Protein AF-A0AB39Z4D5-F1 (afdb_monomer_lite)

Secondary structure (DSSP, 8-state):
-----------HHHHHHHHHHHHHHHHHHHHHHHHHH----TTS--EEEPPEEEEEEEE-S--HHHHHHHHHHSTT----HHHHHHHHHHHT-BTTB---S-GGGGTTS-TTTTS-HHHHHHHHS--SGGGTEEEEEETTEEES-GGGTEEEEEETTEEEEEES-TTT-SSGGG-S-EEETT-S--EEEEEEPPPSSEEEEEEEE-TT----TT-PPPBP-SEEEEEEEEEEE------TTS-HHHHTSB-TT--SSTT----HHHHHHHHHHHHHHHHHS-BS--SS---GGGB--HHHHHHHHHHHHHHHHHHHH---SPPBTT-EEEEEEEEEEEEEESSEEEEEEE---

pLDDT: mean 84.83, std 16.64, range [30.09, 98.38]

Structure (mmCIF, N/CA/C/O backbone):
data_AF-A0AB39Z4D5-F1
#
_entry.id   AF-A0AB39Z4D5-F1
#
loop_
_atom_site.group_PDB
_atom_site.id
_atom_site.type_symbol
_atom_site.label_atom_id
_atom_site.label_alt_id
_atom_site.label_comp_id
_atom_site.label_asym_id
_atom_site.label_entity_id
_atom_site.label_seq_id
_atom_site.pdbx_PDB_ins_code
_atom_site.Cartn_x
_atom_site.Cartn_y
_atom_site.Cartn_z
_atom_site.occupancy
_atom_site.B_iso_or_equiv
_atom_site.auth_seq_id
_atom_site.auth_comp_id
_atom_site.auth_asym_id
_atom_site.auth_atom_id
_atom_site.pdbx_PDB_model_num
ATOM 1 N N . MET A 1 1 ? -81.741 41.646 35.893 1.00 37.25 1 MET A N 1
ATOM 2 C CA . MET A 1 1 ? -80.371 41.363 35.413 1.00 37.25 1 MET A CA 1
ATOM 3 C C . MET A 1 1 ? -79.487 41.075 36.630 1.00 37.25 1 MET A C 1
ATOM 5 O O . MET A 1 1 ? -79.154 42.002 37.353 1.00 37.25 1 MET A O 1
ATOM 9 N N . LYS A 1 2 ? -79.209 39.804 36.949 1.00 30.09 2 LYS A N 1
ATOM 10 C CA . LYS A 1 2 ? -78.264 39.409 38.013 1.00 30.09 2 LYS A CA 1
ATO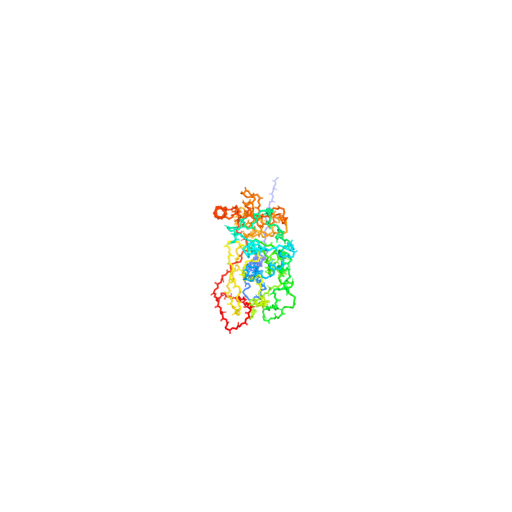M 11 C C . LYS A 1 2 ? -77.508 38.162 37.553 1.00 30.09 2 LYS A C 1
ATOM 13 O O . LYS A 1 2 ? -78.089 37.087 37.463 1.00 30.09 2 LYS A O 1
ATOM 18 N N . LEU A 1 3 ? -76.231 38.351 37.231 1.00 33.88 3 LEU A N 1
ATOM 19 C CA . LEU A 1 3 ? -75.237 37.296 37.041 1.00 33.88 3 LEU A CA 1
ATOM 20 C C . LEU A 1 3 ? -74.763 36.827 38.422 1.00 33.88 3 LEU A C 1
ATOM 22 O O . LEU A 1 3 ? -74.339 37.645 39.235 1.00 33.88 3 LEU A O 1
ATOM 26 N N . ILE A 1 4 ? -74.824 35.519 38.676 1.00 35.22 4 ILE A N 1
ATOM 27 C CA . ILE A 1 4 ? -74.182 34.869 39.824 1.00 35.22 4 ILE A CA 1
ATOM 28 C C . ILE A 1 4 ? -73.139 33.900 39.267 1.00 35.22 4 ILE A C 1
ATOM 30 O O . ILE A 1 4 ? -73.473 32.884 38.662 1.00 35.22 4 ILE A O 1
ATOM 34 N N . THR A 1 5 ? -71.867 34.226 39.474 1.00 36.00 5 THR A N 1
ATOM 35 C CA . THR A 1 5 ? -70.709 33.369 39.213 1.00 36.00 5 THR A CA 1
ATOM 36 C C . THR A 1 5 ? -70.491 32.422 40.394 1.00 36.00 5 THR A C 1
ATOM 38 O O . THR A 1 5 ? -70.284 32.847 41.530 1.00 36.00 5 THR A O 1
ATOM 41 N N . LYS A 1 6 ? -70.529 31.111 40.135 1.00 34.28 6 LYS A N 1
ATOM 42 C CA . LYS A 1 6 ? -70.311 30.053 41.132 1.00 34.28 6 LYS A CA 1
ATOM 43 C C . LYS A 1 6 ? -68.851 29.584 41.050 1.00 34.28 6 LYS A C 1
ATOM 45 O O . LYS A 1 6 ? -68.475 28.901 40.105 1.00 34.28 6 LYS A O 1
ATOM 50 N N . ARG A 1 7 ? -68.015 29.953 42.029 1.00 36.75 7 ARG A N 1
ATOM 51 C CA . ARG A 1 7 ? -66.670 29.370 42.220 1.00 36.75 7 ARG A CA 1
ATOM 52 C C . ARG A 1 7 ? -66.806 28.026 42.941 1.00 36.75 7 ARG A C 1
ATOM 54 O O . ARG A 1 7 ? -67.232 27.999 44.094 1.00 36.75 7 ARG A O 1
ATOM 61 N N . SER A 1 8 ? -66.425 26.922 42.298 1.00 39.56 8 SER A N 1
ATOM 62 C CA . SER A 1 8 ? -66.301 25.615 42.954 1.00 39.56 8 SER A CA 1
ATOM 63 C C . SER A 1 8 ? -64.969 25.518 43.703 1.00 39.56 8 SER A C 1
ATOM 65 O O . SER A 1 8 ? -63.901 25.583 43.095 1.00 39.56 8 SER A O 1
ATOM 67 N N . LYS A 1 9 ? -65.023 25.335 45.026 1.00 42.06 9 LYS A N 1
ATOM 68 C CA . LYS A 1 9 ? -63.877 24.906 45.840 1.00 42.06 9 LYS A CA 1
ATOM 69 C C . LYS A 1 9 ? -63.527 23.458 45.475 1.00 42.06 9 LYS A C 1
ATOM 71 O O . LYS A 1 9 ? -64.313 22.560 45.760 1.00 42.06 9 LYS A O 1
ATOM 76 N N . MET A 1 10 ? -62.359 23.230 44.875 1.00 42.00 10 MET A N 1
ATOM 77 C CA . MET A 1 10 ? -61.761 21.891 44.817 1.00 42.00 10 MET A CA 1
ATOM 78 C C . MET A 1 10 ? -61.376 21.453 46.236 1.00 42.00 10 MET A C 1
ATOM 80 O O . MET A 1 10 ? -60.783 22.229 46.987 1.00 42.00 10 MET A O 1
ATOM 84 N N . SER A 1 11 ? -61.744 20.228 46.615 1.00 47.09 11 SER A N 1
ATOM 85 C CA . SER A 1 11 ? -61.436 19.664 47.931 1.00 47.09 11 SER A CA 1
ATOM 86 C C . SER A 1 11 ? -59.932 19.389 48.073 1.00 47.09 11 SER A C 1
ATOM 88 O O . SER A 1 11 ? -59.250 19.024 47.113 1.00 47.09 11 SER 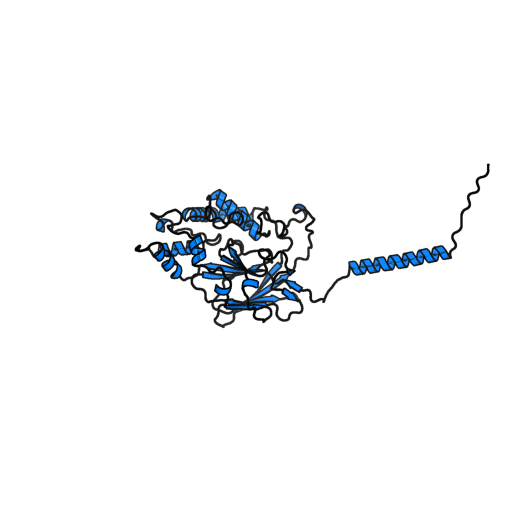A O 1
ATOM 90 N N . GLY A 1 12 ? -59.406 19.545 49.292 1.00 46.22 12 GLY A N 1
ATOM 91 C CA . GLY A 1 12 ? -57.980 19.366 49.600 1.00 46.22 12 GLY A CA 1
ATOM 92 C C . GLY A 1 12 ? -57.427 17.962 49.312 1.00 46.22 12 GLY A C 1
ATOM 93 O O . GLY A 1 12 ? -56.215 17.807 49.197 1.00 46.22 12 GLY A O 1
ATOM 94 N N . GLN A 1 13 ? -58.286 16.953 49.127 1.00 49.56 13 GLN A N 1
ATOM 95 C CA . GLN A 1 13 ? -57.881 15.606 48.707 1.00 49.56 13 GLN A CA 1
ATOM 96 C C . GLN A 1 13 ? -57.515 15.533 47.217 1.00 49.56 13 GLN A C 1
ATOM 98 O O . GLN A 1 13 ? -56.535 14.877 46.873 1.00 49.56 13 GLN A O 1
ATOM 103 N N . ALA A 1 14 ? -58.223 16.256 46.341 1.00 47.97 14 ALA A N 1
ATOM 104 C CA . ALA A 1 14 ? -57.919 16.278 44.907 1.00 47.97 14 ALA A CA 1
ATOM 105 C C . ALA A 1 14 ? -56.589 16.995 44.611 1.00 47.97 14 ALA A C 1
ATOM 107 O O . ALA A 1 14 ? -55.837 16.592 43.726 1.00 47.97 14 ALA A O 1
ATOM 108 N N . VAL A 1 15 ? -56.260 18.024 45.399 1.00 49.53 15 VAL A N 1
ATOM 109 C CA . VAL A 1 15 ? -54.978 18.740 45.303 1.00 49.53 15 VAL A CA 1
ATOM 110 C C . VAL A 1 15 ? -53.820 17.866 45.797 1.00 49.53 15 VAL A C 1
ATOM 112 O O . VAL A 1 15 ? -52.765 17.846 45.166 1.00 49.53 15 VAL A O 1
ATOM 115 N N . LYS A 1 16 ? -54.018 17.086 46.870 1.00 50.44 16 LYS A N 1
ATOM 116 C CA . LYS A 1 16 ? -53.006 16.145 47.380 1.00 50.44 16 LYS A CA 1
ATOM 117 C C . LYS A 1 16 ? -52.696 15.030 46.375 1.00 50.44 16 LYS A C 1
ATOM 119 O O . LYS A 1 16 ? -51.527 14.814 46.074 1.00 50.44 16 LYS A O 1
ATOM 124 N N . ALA A 1 17 ? -53.729 14.423 45.785 1.00 53.66 17 ALA A N 1
ATOM 125 C CA . ALA A 1 17 ? -53.572 13.395 44.753 1.00 53.66 17 ALA A CA 1
ATOM 126 C C . ALA A 1 17 ? -52.867 13.931 43.491 1.00 53.66 17 ALA A C 1
ATOM 128 O O . ALA A 1 17 ? -52.038 13.247 42.897 1.00 53.66 17 ALA A O 1
ATOM 129 N N . PHE A 1 18 ? -53.137 15.183 43.101 1.00 45.72 18 PHE A N 1
ATOM 130 C CA . PHE A 1 18 ? -52.473 15.823 41.961 1.00 45.72 18 PHE A CA 1
ATOM 131 C C . PHE A 1 18 ? -50.989 16.139 42.230 1.00 45.72 18 PHE A C 1
ATOM 133 O O . PHE A 1 18 ? -50.153 16.003 41.335 1.00 45.72 18 PHE A O 1
ATOM 140 N N . ILE A 1 19 ? -50.641 16.530 43.461 1.00 52.75 19 ILE A N 1
ATOM 141 C CA . ILE A 1 19 ? -49.251 16.793 43.872 1.00 52.75 19 ILE A CA 1
ATOM 142 C C . ILE A 1 19 ? -48.455 15.486 44.006 1.00 52.75 19 ILE A C 1
ATOM 144 O O . ILE A 1 19 ? -47.303 15.438 43.573 1.00 52.75 19 ILE A O 1
ATOM 148 N N . GLU A 1 20 ? -49.056 14.420 44.544 1.00 54.91 20 GLU A N 1
ATOM 149 C CA . GLU A 1 20 ? -48.430 13.093 44.623 1.00 54.91 20 GLU A CA 1
ATOM 150 C C . GLU A 1 20 ? -48.194 12.494 43.231 1.00 54.91 20 GLU A C 1
ATOM 152 O O . GLU A 1 20 ? -47.074 12.073 42.946 1.00 54.91 20 GLU A O 1
ATOM 157 N N . ASN A 1 21 ? -49.168 12.576 42.315 1.00 55.62 21 ASN A N 1
ATOM 158 C CA . ASN A 1 21 ? -48.980 12.119 40.932 1.00 55.62 21 ASN A CA 1
ATOM 159 C C . ASN A 1 21 ? -47.917 12.924 40.175 1.00 55.62 21 ASN A C 1
ATOM 161 O O . ASN A 1 21 ? -47.138 12.340 39.426 1.00 55.62 21 ASN A O 1
ATOM 165 N N . LYS A 1 22 ? -47.822 14.246 40.384 1.00 54.44 22 LYS A N 1
ATOM 166 C CA . LYS A 1 22 ? -46.728 15.041 39.798 1.00 54.44 22 LYS A CA 1
ATOM 167 C C . LYS A 1 22 ? -45.371 14.666 40.385 1.00 54.44 22 LYS A C 1
ATOM 169 O O . LYS A 1 22 ? -44.409 14.590 39.630 1.00 54.44 22 LYS A O 1
ATOM 174 N N . ARG A 1 23 ? -45.270 14.408 41.693 1.00 55.28 23 ARG A N 1
ATOM 175 C CA . ARG A 1 23 ? -44.023 13.927 42.310 1.00 55.28 23 ARG A CA 1
ATOM 176 C C . ARG A 1 23 ? -43.606 12.571 41.754 1.00 55.28 23 ARG A C 1
ATOM 178 O O . ARG A 1 23 ? -42.441 12.414 41.419 1.00 55.28 23 ARG A O 1
ATOM 185 N N . ILE A 1 24 ? -44.541 11.637 41.598 1.00 60.66 24 ILE A N 1
ATOM 186 C CA . ILE A 1 24 ? -44.275 10.321 41.003 1.00 60.66 24 ILE A CA 1
ATOM 187 C C . ILE A 1 24 ? -43.853 10.477 39.537 1.00 60.66 24 ILE A C 1
ATOM 189 O O . ILE A 1 24 ? -42.853 9.895 39.137 1.00 60.66 24 ILE A O 1
ATOM 193 N N . PHE A 1 25 ? -44.527 11.327 38.757 1.00 57.50 25 PHE A N 1
ATOM 194 C CA . PHE A 1 25 ? -44.151 11.604 37.368 1.00 57.50 25 PHE A CA 1
ATOM 195 C C . PHE A 1 25 ? -42.749 12.218 37.256 1.00 57.50 25 PHE A C 1
ATOM 197 O O . PHE A 1 25 ? -41.962 11.785 36.424 1.00 57.50 25 PHE A O 1
ATOM 204 N N . TRP A 1 26 ? -42.389 13.162 38.131 1.00 55.72 26 TRP A N 1
ATOM 205 C CA . TRP A 1 26 ? -41.031 13.711 38.186 1.00 55.72 26 TRP A CA 1
ATOM 206 C C . TRP A 1 26 ? -40.000 12.687 38.663 1.00 55.72 26 TRP A C 1
ATOM 208 O O . TRP A 1 26 ? -38.886 12.698 38.159 1.00 55.72 26 TRP A O 1
ATOM 218 N N . ILE A 1 27 ? -40.353 11.769 39.566 1.00 64.12 27 ILE A N 1
ATOM 219 C CA . ILE A 1 27 ? -39.485 10.647 39.950 1.00 64.12 27 ILE A CA 1
ATOM 220 C C . ILE A 1 27 ? -39.267 9.719 38.752 1.00 64.12 27 ILE A C 1
ATOM 222 O O . ILE A 1 27 ? -38.125 9.381 38.473 1.00 64.12 27 ILE A O 1
ATOM 226 N N . PHE A 1 28 ? -40.309 9.376 37.991 1.00 55.06 28 PHE A N 1
ATOM 227 C CA . PHE A 1 28 ? -40.165 8.587 36.767 1.00 55.06 28 PHE A CA 1
ATOM 228 C C . PHE A 1 28 ? -39.359 9.324 35.702 1.00 55.06 28 PHE A C 1
ATOM 230 O O . PHE A 1 28 ? -38.482 8.711 35.120 1.00 55.06 28 PHE A O 1
ATOM 237 N N . VAL A 1 29 ? -39.567 10.625 35.489 1.00 58.12 29 VAL A N 1
ATOM 238 C CA . VAL A 1 29 ? -38.780 11.432 34.541 1.00 58.12 29 VAL A CA 1
ATOM 239 C C . VAL A 1 29 ? -37.327 11.570 34.996 1.00 58.12 29 VAL A C 1
ATOM 241 O O . VAL A 1 29 ? -36.440 11.487 34.162 1.00 58.12 29 VAL A O 1
ATOM 244 N N . ILE A 1 30 ? -37.046 11.706 36.294 1.00 56.00 30 ILE A N 1
ATOM 245 C CA . ILE A 1 30 ? -35.675 11.737 36.829 1.00 56.00 30 ILE A CA 1
ATOM 246 C C . ILE A 1 30 ? -35.025 10.353 36.756 1.00 56.00 30 ILE A C 1
ATOM 248 O O . ILE A 1 30 ? -33.843 10.276 36.453 1.00 56.00 30 ILE A O 1
ATOM 252 N N . ILE A 1 31 ? -35.764 9.265 36.993 1.00 55.50 31 ILE A N 1
ATOM 253 C CA . ILE A 1 31 ? -35.273 7.890 36.823 1.00 55.50 31 ILE A CA 1
ATOM 254 C C . ILE A 1 31 ? -35.045 7.589 35.340 1.00 55.50 31 ILE A C 1
ATOM 256 O O . ILE A 1 31 ? -34.044 6.973 35.012 1.00 55.50 31 ILE A O 1
ATOM 260 N N . PHE A 1 32 ? -35.907 8.057 34.435 1.00 48.75 32 PHE A N 1
ATOM 261 C CA . PHE A 1 32 ? -35.738 7.883 32.992 1.00 48.75 32 PHE A CA 1
ATOM 262 C C . PHE A 1 32 ? -34.599 8.758 32.461 1.00 48.75 32 PHE A C 1
ATOM 264 O O . PHE A 1 32 ? -33.775 8.270 31.709 1.00 48.75 32 PHE A O 1
ATOM 271 N N . LEU A 1 33 ? -34.469 10.011 32.911 1.00 48.12 33 LEU A N 1
ATOM 272 C CA . LEU A 1 33 ? -33.335 10.880 32.576 1.00 48.12 33 LEU A CA 1
ATOM 273 C C . LEU A 1 33 ? -32.029 10.398 33.220 1.00 48.12 33 LEU A C 1
ATOM 275 O O . LEU A 1 33 ? -30.980 10.566 32.613 1.00 48.12 33 LEU A O 1
ATOM 279 N N . LYS A 1 34 ? -32.065 9.757 34.399 1.00 41.97 34 LYS A N 1
ATOM 280 C CA . LYS A 1 34 ? -30.910 9.031 34.952 1.00 41.97 34 LYS A CA 1
ATOM 281 C C . LYS A 1 34 ? -30.616 7.765 34.153 1.00 41.97 34 LYS A C 1
ATOM 283 O O . LYS A 1 34 ? -29.465 7.540 33.850 1.00 41.97 34 LYS A O 1
ATOM 288 N N . ASN A 1 35 ? -31.603 6.977 33.744 1.00 43.84 35 ASN A N 1
ATOM 289 C CA . ASN A 1 35 ? -31.360 5.768 32.950 1.00 43.84 35 ASN A CA 1
ATOM 290 C C . ASN A 1 35 ? -30.939 6.080 31.503 1.00 43.84 35 ASN A C 1
ATOM 292 O O . ASN A 1 35 ? -30.262 5.266 30.891 1.00 43.84 35 ASN A O 1
ATOM 296 N N . VAL A 1 36 ? -31.289 7.254 30.967 1.00 47.12 36 VAL A N 1
ATOM 297 C CA . VAL A 1 36 ? -30.834 7.735 29.650 1.00 47.12 36 VAL A CA 1
ATOM 298 C C . VAL A 1 36 ? -29.461 8.428 29.734 1.00 47.12 36 VAL A C 1
ATOM 300 O O . VAL A 1 36 ? -28.726 8.401 28.756 1.00 47.12 36 VAL A O 1
ATOM 303 N N . ASN A 1 37 ? -29.070 8.982 30.893 1.00 37.81 37 ASN A N 1
ATOM 304 C CA . ASN A 1 37 ? -27.763 9.639 31.102 1.00 37.81 37 ASN A CA 1
ATOM 305 C C . ASN A 1 37 ? -26.776 8.854 31.992 1.00 37.81 37 ASN A C 1
ATOM 307 O O . ASN A 1 37 ? -25.745 9.397 32.378 1.00 37.81 37 ASN A O 1
ATOM 311 N N . TYR A 1 38 ? -27.080 7.605 32.348 1.00 36.00 38 TYR A N 1
ATOM 312 C CA . TYR A 1 38 ? -26.228 6.732 33.167 1.00 36.00 38 TYR A CA 1
ATOM 313 C C . TYR A 1 38 ? -26.301 5.282 32.662 1.00 36.00 38 TYR A C 1
ATOM 315 O O . TYR A 1 38 ? -26.533 4.340 33.411 1.00 36.00 38 TYR A O 1
ATOM 323 N N . THR A 1 39 ? -26.061 5.086 31.369 1.00 35.34 39 THR A N 1
ATOM 324 C CA . THR A 1 39 ? -25.305 3.910 30.916 1.00 35.34 39 THR A CA 1
ATOM 325 C C . THR A 1 39 ? -23.839 4.308 30.859 1.00 35.34 39 THR A C 1
ATOM 327 O O . THR A 1 39 ? -23.248 4.435 29.792 1.00 35.34 39 THR A O 1
ATOM 330 N N . ASP A 1 40 ? -23.272 4.565 32.036 1.00 34.59 40 ASP A N 1
ATOM 331 C CA . ASP A 1 40 ? -21.836 4.442 32.236 1.00 34.59 40 ASP A CA 1
ATOM 332 C C . ASP A 1 40 ? -21.570 2.936 32.374 1.00 34.59 40 ASP A C 1
ATOM 334 O O . ASP A 1 40 ? -21.559 2.369 33.467 1.00 34.59 40 ASP A O 1
ATOM 338 N N . CYS A 1 41 ? -21.517 2.252 31.228 1.00 33.34 41 CYS A N 1
ATOM 339 C CA . CYS A 1 41 ? -21.183 0.836 31.120 1.00 33.34 41 CYS A CA 1
ATOM 340 C C . CYS A 1 41 ? -19.668 0.661 31.258 1.00 33.34 41 CYS A C 1
ATOM 342 O O . CYS A 1 41 ? -18.994 0.131 30.382 1.00 33.34 41 CYS A O 1
ATOM 344 N N . THR A 1 42 ? -19.112 1.067 32.394 1.00 40.81 42 THR A N 1
ATOM 345 C CA . THR A 1 42 ? -17.841 0.497 32.826 1.00 40.81 42 THR A CA 1
ATOM 346 C C . THR A 1 42 ? -18.110 -0.974 33.168 1.00 40.81 42 THR A C 1
ATOM 348 O O . THR A 1 42 ? -18.822 -1.271 34.123 1.00 40.81 42 THR A O 1
ATOM 351 N N . SER A 1 43 ? -17.564 -1.896 32.359 1.00 41.22 43 SER A N 1
ATOM 352 C CA . SER A 1 43 ? -17.543 -3.372 32.518 1.00 41.22 43 SER A CA 1
ATOM 353 C C . SER A 1 43 ? -18.599 -4.259 31.820 1.00 41.22 43 SER A C 1
ATOM 355 O O . SER A 1 43 ? -18.777 -5.410 32.216 1.00 41.22 43 SER A O 1
ATOM 357 N N . SER A 1 44 ? -19.207 -3.840 30.706 1.00 40.22 44 SER A N 1
ATOM 358 C CA . SER A 1 44 ? -19.601 -4.824 29.676 1.00 40.22 44 SER A CA 1
ATOM 359 C C . SER A 1 44 ? -18.416 -5.044 28.740 1.00 40.22 44 SER A C 1
ATOM 361 O O . SER A 1 44 ? -17.776 -4.075 28.343 1.00 40.22 44 SER A O 1
ATOM 363 N N . GLY A 1 45 ? -18.084 -6.295 28.413 1.00 52.75 45 GLY A N 1
ATOM 364 C CA . GLY A 1 45 ? -17.010 -6.642 27.476 1.00 52.75 45 GLY A CA 1
ATOM 365 C C . GLY A 1 45 ? -17.334 -6.215 26.045 1.00 52.75 45 GLY A C 1
ATOM 366 O O . GLY A 1 45 ? -17.533 -7.076 25.195 1.00 52.75 45 GLY A O 1
ATOM 367 N N . GLU A 1 46 ? -17.421 -4.908 25.800 1.00 71.44 46 GLU A N 1
ATOM 368 C CA . GLU A 1 46 ? -17.698 -4.315 24.497 1.00 71.44 46 GLU A CA 1
ATOM 369 C C . GLU A 1 46 ? -16.720 -4.871 23.465 1.00 71.44 46 GLU A C 1
ATOM 371 O O . GLU A 1 46 ? -15.499 -4.874 23.667 1.00 71.44 46 GLU A O 1
ATOM 376 N N . THR A 1 47 ? -17.286 -5.386 22.377 1.00 82.19 47 THR A N 1
ATOM 377 C CA . THR A 1 47 ? -16.527 -5.812 21.212 1.00 82.19 47 THR A CA 1
ATOM 378 C C . THR A 1 47 ? -15.925 -4.576 20.561 1.00 82.19 47 THR A C 1
ATOM 380 O O . THR A 1 47 ? -16.638 -3.660 20.161 1.00 82.19 47 THR A O 1
ATOM 383 N N . LYS A 1 48 ? -14.603 -4.559 20.475 1.00 89.25 48 LYS A N 1
ATOM 384 C CA . LYS A 1 48 ? -13.790 -3.547 19.813 1.00 89.25 48 LYS A CA 1
ATOM 385 C C . LYS A 1 48 ? -13.224 -4.107 18.519 1.00 89.25 48 LYS A C 1
ATOM 387 O O . LYS A 1 48 ? -13.086 -5.319 18.344 1.00 89.25 48 LYS A O 1
ATOM 392 N N . THR A 1 49 ? -12.863 -3.207 17.619 1.00 92.25 49 THR A N 1
ATOM 393 C CA . THR A 1 49 ? -12.298 -3.567 16.317 1.00 92.25 49 THR A CA 1
ATOM 394 C C . THR A 1 49 ? -10.794 -3.362 16.337 1.00 92.25 49 THR A C 1
ATOM 396 O O . THR A 1 49 ? -10.309 -2.323 16.781 1.00 92.25 49 THR A O 1
ATOM 399 N N . PHE A 1 50 ? -10.041 -4.368 15.890 1.00 95.44 50 PHE A N 1
ATOM 400 C CA . PHE A 1 50 ? -8.594 -4.246 15.736 1.00 95.44 50 PHE A CA 1
ATOM 401 C C . PHE A 1 50 ? -8.276 -3.181 14.667 1.00 95.44 50 PHE A C 1
ATOM 403 O O . PHE A 1 50 ? -9.023 -3.092 13.685 1.00 95.44 50 PHE A O 1
ATOM 410 N N . PRO A 1 51 ? -7.198 -2.389 14.819 1.00 96.25 51 PRO A N 1
ATOM 411 C CA . PRO A 1 51 ? -6.785 -1.424 13.804 1.00 96.25 51 PRO A CA 1
ATOM 412 C C . PRO A 1 51 ? -6.608 -2.039 12.413 1.00 96.25 51 PRO A C 1
ATOM 414 O O . PRO A 1 51 ? -6.405 -3.250 12.277 1.00 96.25 51 PRO A O 1
ATOM 417 N N . SER A 1 52 ? -6.629 -1.190 11.388 1.00 97.31 52 SER A N 1
ATOM 418 C CA . SER A 1 52 ? -6.249 -1.595 10.037 1.00 97.31 52 SER A CA 1
ATOM 419 C C . SER A 1 52 ? -4.783 -2.019 10.030 1.00 97.31 52 SER A C 1
ATOM 421 O O . SER A 1 52 ? -3.919 -1.338 10.592 1.00 97.31 52 SER A O 1
ATOM 423 N N . VAL A 1 53 ? -4.501 -3.154 9.396 1.00 98.25 53 VAL A N 1
ATOM 424 C CA . VAL A 1 53 ? -3.136 -3.643 9.187 1.00 98.25 53 VAL A CA 1
ATOM 425 C C . VAL A 1 53 ? -2.893 -3.740 7.692 1.00 98.25 53 VAL A C 1
ATOM 427 O O . VAL A 1 53 ? -3.540 -4.531 7.010 1.00 98.25 53 VAL A O 1
ATOM 430 N N . GLY A 1 54 ? -1.959 -2.939 7.193 1.00 98.00 54 GLY A N 1
ATOM 431 C CA . GLY A 1 54 ? -1.515 -2.953 5.807 1.00 98.00 54 GLY A CA 1
ATOM 432 C C . GLY A 1 54 ? -0.148 -3.608 5.671 1.00 98.00 54 GLY A C 1
ATOM 433 O O . GLY A 1 54 ? 0.785 -3.235 6.378 1.00 98.00 54 GLY A O 1
ATOM 434 N N . ILE A 1 55 ? -0.022 -4.561 4.751 1.00 98.06 55 ILE A N 1
ATOM 435 C CA . ILE A 1 55 ? 1.259 -5.127 4.321 1.00 98.06 55 ILE A CA 1
ATOM 436 C C . ILE A 1 55 ? 1.503 -4.711 2.876 1.00 98.06 55 ILE A C 1
ATOM 438 O O . ILE A 1 55 ? 0.824 -5.211 1.981 1.00 98.06 55 ILE A O 1
ATOM 442 N N . CYS A 1 56 ? 2.465 -3.825 2.644 1.00 97.25 56 CYS A N 1
ATOM 443 C CA . CYS A 1 56 ? 2.827 -3.372 1.303 1.00 97.25 56 CYS A CA 1
ATOM 444 C C . CYS A 1 56 ? 4.099 -4.060 0.804 1.00 97.25 56 CYS A C 1
ATOM 446 O O . CYS A 1 56 ? 5.008 -4.373 1.579 1.00 97.25 56 CYS A O 1
ATOM 448 N N . LEU A 1 57 ? 4.149 -4.321 -0.501 1.00 96.38 57 LEU A N 1
ATOM 449 C CA . LEU A 1 57 ? 5.311 -4.907 -1.155 1.00 96.38 57 LEU A CA 1
ATOM 450 C C . LEU A 1 57 ? 6.278 -3.808 -1.576 1.00 96.38 57 LEU A C 1
ATOM 452 O O . LEU A 1 57 ? 5.948 -2.967 -2.408 1.00 96.38 57 LEU A O 1
ATOM 456 N N . THR A 1 58 ? 7.500 -3.863 -1.062 1.00 94.38 58 THR A N 1
ATOM 457 C CA . THR A 1 58 ? 8.566 -2.927 -1.431 1.00 94.38 58 THR A CA 1
ATOM 458 C C . THR A 1 58 ? 9.659 -3.615 -2.225 1.00 94.38 58 THR A C 1
ATOM 460 O O . THR A 1 58 ? 9.731 -4.842 -2.295 1.00 94.38 58 THR A O 1
ATOM 463 N N . MET A 1 59 ? 10.539 -2.835 -2.848 1.00 93.56 59 MET A N 1
ATOM 464 C CA . MET A 1 59 ? 11.607 -3.385 -3.672 1.00 93.56 59 MET A CA 1
ATOM 465 C C . MET A 1 59 ? 12.562 -4.282 -2.858 1.00 93.56 59 MET A C 1
ATOM 467 O O . MET A 1 59 ? 13.217 -3.849 -1.908 1.00 93.56 59 MET A O 1
ATOM 471 N N . GLY A 1 60 ? 12.680 -5.549 -3.265 1.00 92.31 60 GLY A N 1
ATOM 472 C CA . GLY A 1 60 ? 13.602 -6.529 -2.686 1.00 92.31 60 GLY A CA 1
ATOM 473 C C . GLY A 1 60 ? 15.020 -6.412 -3.241 1.00 92.31 60 GLY A C 1
ATOM 474 O O . GLY A 1 60 ? 15.348 -5.507 -4.007 1.00 92.31 60 GLY A O 1
ATOM 475 N N . ARG A 1 61 ? 15.906 -7.359 -2.907 1.00 88.44 61 ARG A N 1
ATOM 476 C CA . ARG A 1 61 ? 17.294 -7.369 -3.425 1.00 88.44 61 ARG A CA 1
ATOM 477 C C . ARG A 1 61 ? 17.463 -8.177 -4.710 1.00 88.44 61 ARG A C 1
ATOM 479 O O . ARG A 1 61 ? 18.266 -7.778 -5.554 1.00 88.44 61 ARG A O 1
ATOM 486 N N . SER A 1 62 ? 16.703 -9.259 -4.891 1.00 91.94 62 SER A N 1
ATOM 487 C CA . SER A 1 62 ? 16.835 -10.131 -6.066 1.00 91.94 62 SER A CA 1
ATOM 488 C C . SER A 1 62 ? 16.468 -9.408 -7.366 1.00 91.94 62 SER A C 1
ATOM 490 O O . SER A 1 62 ? 15.641 -8.498 -7.368 1.00 91.94 62 SER A O 1
ATOM 492 N N . MET A 1 63 ? 17.112 -9.783 -8.471 1.00 91.88 63 MET A N 1
ATOM 493 C CA . MET A 1 63 ? 16.786 -9.307 -9.824 1.00 91.88 63 MET A CA 1
ATOM 494 C C . MET A 1 63 ? 16.486 -10.460 -10.785 1.00 91.88 63 MET A C 1
ATOM 496 O O . MET A 1 63 ? 16.265 -10.209 -11.967 1.00 91.88 63 MET A O 1
ATOM 500 N N . ASP A 1 64 ? 16.514 -11.705 -10.307 1.00 94.06 64 ASP A N 1
ATOM 501 C CA . ASP A 1 64 ? 16.505 -12.887 -11.173 1.00 94.06 64 ASP A CA 1
ATOM 502 C C . ASP A 1 64 ? 15.171 -13.015 -11.917 1.00 94.06 64 ASP A C 1
ATOM 504 O O . ASP A 1 64 ? 15.148 -13.107 -13.141 1.00 94.06 64 ASP A O 1
ATOM 508 N N . GLU A 1 65 ? 14.058 -12.870 -11.198 1.00 94.69 65 GLU A N 1
ATOM 509 C CA . GLU A 1 65 ? 12.707 -12.931 -11.768 1.00 94.69 65 GLU A CA 1
ATOM 510 C C . GLU A 1 65 ? 12.458 -11.801 -12.785 1.00 94.69 65 GLU A C 1
ATOM 512 O O . GLU A 1 65 ? 11.885 -12.033 -13.851 1.00 94.69 65 GLU A O 1
ATOM 517 N N . VAL A 1 66 ? 12.967 -10.590 -12.516 1.00 95.69 66 VAL A N 1
ATOM 518 C CA . VAL A 1 66 ? 12.884 -9.457 -13.459 1.00 95.69 66 VAL A CA 1
ATOM 519 C C . VAL A 1 66 ? 13.723 -9.738 -14.698 1.00 95.69 66 VAL A C 1
ATOM 521 O O . VAL A 1 66 ? 13.254 -9.550 -15.816 1.00 95.69 66 VAL A O 1
ATOM 524 N N . LYS A 1 67 ? 14.959 -10.215 -14.523 1.00 94.94 67 LYS A N 1
ATOM 525 C CA . LYS A 1 67 ? 15.845 -10.572 -15.633 1.00 94.94 67 LYS A CA 1
ATOM 526 C C . LYS A 1 67 ? 15.178 -11.594 -16.552 1.00 94.94 67 LYS A C 1
ATOM 528 O O . LYS A 1 67 ? 15.173 -11.392 -17.765 1.00 94.94 67 LYS A O 1
ATOM 533 N N . ASP A 1 68 ? 14.594 -12.646 -15.991 1.00 94.38 68 ASP A N 1
ATOM 534 C CA . ASP A 1 68 ? 13.938 -13.701 -16.762 1.00 94.38 68 ASP A CA 1
ATOM 535 C C . ASP A 1 68 ? 12.675 -13.193 -17.473 1.00 94.38 68 ASP A C 1
ATOM 537 O O . ASP A 1 68 ? 12.425 -13.535 -18.632 1.00 94.38 68 ASP A O 1
ATOM 541 N N . ALA A 1 69 ? 11.887 -12.337 -16.817 1.00 95.69 69 ALA A N 1
ATOM 542 C CA . ALA A 1 69 ? 10.706 -11.711 -17.411 1.00 95.69 69 ALA A CA 1
ATOM 543 C C . ALA A 1 69 ? 11.048 -10.770 -18.572 1.00 95.69 69 ALA A C 1
ATOM 545 O O . ALA A 1 69 ? 10.337 -10.749 -19.579 1.00 95.69 69 ALA A O 1
ATOM 546 N N . VAL A 1 70 ? 12.144 -10.023 -18.454 1.00 94.19 70 VAL A N 1
ATOM 547 C CA . VAL A 1 70 ? 12.619 -9.115 -19.498 1.00 94.19 70 VAL A CA 1
ATOM 548 C C . VAL A 1 70 ? 13.229 -9.899 -20.669 1.00 94.19 70 VAL A C 1
ATOM 550 O O . VAL A 1 70 ? 12.914 -9.614 -21.820 1.00 94.19 70 VAL A O 1
ATOM 553 N N . LEU A 1 71 ? 14.042 -10.931 -20.414 1.00 93.31 71 LEU A N 1
ATOM 554 C CA . LEU A 1 71 ? 14.625 -11.765 -21.477 1.00 93.31 71 LEU A CA 1
ATOM 555 C C . LEU A 1 71 ? 13.560 -12.498 -22.306 1.00 93.31 71 LEU A C 1
ATOM 557 O O . LEU A 1 71 ? 13.723 -12.637 -23.517 1.00 93.31 71 LEU A O 1
ATOM 561 N N . ARG A 1 72 ? 12.452 -12.928 -21.684 1.00 93.44 72 ARG A N 1
ATOM 562 C CA . ARG A 1 72 ? 11.303 -13.505 -22.406 1.00 93.44 72 ARG A CA 1
ATOM 563 C C . ARG A 1 72 ? 10.617 -12.502 -23.338 1.00 93.44 72 ARG A C 1
ATOM 565 O O . ARG A 1 72 ? 10.104 -12.909 -24.375 1.00 93.44 72 ARG A O 1
ATOM 572 N N . ARG A 1 73 ? 10.613 -11.215 -22.978 1.00 92.06 73 ARG A N 1
ATOM 573 C CA . ARG A 1 73 ? 10.011 -10.122 -23.764 1.00 92.06 73 ARG A CA 1
ATOM 574 C C . ARG A 1 73 ? 10.930 -9.595 -24.867 1.00 92.06 73 ARG A C 1
ATOM 576 O O . ARG A 1 73 ? 10.430 -9.070 -25.856 1.00 92.06 73 ARG A O 1
ATOM 583 N N . SER A 1 74 ? 12.239 -9.820 -24.745 1.00 89.12 74 SER A N 1
ATOM 584 C CA . SER A 1 74 ? 13.243 -9.427 -25.743 1.00 89.12 74 SER A CA 1
ATOM 585 C C . SER A 1 74 ? 14.135 -10.607 -26.170 1.00 89.12 74 SER A C 1
ATOM 587 O O . SER A 1 74 ? 15.338 -10.611 -25.874 1.00 89.12 74 SER A O 1
ATOM 589 N N . PRO A 1 75 ? 13.588 -11.640 -26.848 1.00 86.88 75 PRO A N 1
ATOM 590 C CA . PRO A 1 75 ? 14.350 -12.835 -27.201 1.00 86.88 75 PRO A CA 1
ATOM 591 C C . PRO A 1 75 ? 15.561 -12.518 -28.086 1.00 86.88 75 PRO A C 1
ATOM 593 O O . PRO A 1 75 ? 15.443 -11.867 -29.121 1.00 86.88 75 PRO A O 1
ATOM 596 N N . GLY A 1 76 ? 16.735 -13.023 -27.699 1.00 85.00 76 GLY A N 1
ATOM 597 C CA . GLY A 1 76 ? 17.980 -12.857 -28.459 1.00 85.00 76 GLY A CA 1
ATOM 598 C C . GLY A 1 76 ? 18.743 -11.556 -28.184 1.00 85.00 76 GLY A C 1
ATOM 599 O O . GLY A 1 76 ? 19.884 -11.424 -28.631 1.00 85.00 76 GLY A O 1
ATOM 600 N N . GLU A 1 77 ? 18.184 -10.625 -27.408 1.00 87.31 77 GLU A N 1
ATOM 601 C CA . GLU A 1 77 ? 18.890 -9.406 -27.014 1.00 87.31 77 GLU A CA 1
ATOM 602 C C . GLU A 1 77 ? 19.865 -9.651 -25.850 1.00 87.31 77 GLU A C 1
ATOM 604 O O . GLU A 1 77 ? 19.553 -10.309 -24.855 1.00 87.31 77 GLU A O 1
ATOM 609 N N . LYS A 1 78 ? 21.067 -9.065 -25.936 1.00 85.94 78 LYS A N 1
ATOM 610 C CA . LYS A 1 78 ? 22.004 -8.990 -24.806 1.00 85.94 78 LYS A CA 1
ATOM 611 C C . LYS A 1 78 ? 21.731 -7.722 -24.009 1.00 85.94 78 LYS A C 1
ATOM 613 O O . LYS A 1 78 ? 22.224 -6.650 -24.348 1.00 85.94 78 LYS A O 1
ATOM 618 N N . LEU A 1 79 ? 20.953 -7.859 -22.943 1.00 88.75 79 LEU A N 1
ATOM 619 C CA . LEU A 1 79 ? 20.512 -6.725 -22.139 1.00 88.75 79 LEU A CA 1
ATOM 620 C C . LEU A 1 79 ? 21.533 -6.357 -21.048 1.00 88.75 79 LEU A C 1
ATOM 622 O O . LEU A 1 79 ? 21.935 -7.227 -20.267 1.00 88.75 79 LEU A O 1
ATOM 626 N N . PRO A 1 80 ? 21.947 -5.079 -20.945 1.00 90.94 80 PRO A N 1
ATOM 627 C CA . PRO A 1 80 ? 22.832 -4.625 -19.878 1.00 90.94 80 PRO A CA 1
ATOM 628 C C . PRO A 1 80 ? 22.213 -4.821 -18.489 1.00 90.94 80 PRO A C 1
ATOM 630 O O . PRO A 1 80 ? 21.021 -4.598 -18.284 1.00 90.94 80 PRO A O 1
ATOM 633 N N . ARG A 1 81 ? 23.040 -5.134 -17.483 1.00 91.00 81 ARG A N 1
ATOM 634 C CA . ARG A 1 81 ? 22.584 -5.259 -16.084 1.00 91.00 81 ARG A CA 1
ATOM 635 C C . ARG A 1 81 ? 21.876 -3.997 -15.577 1.00 91.00 81 ARG A C 1
ATOM 637 O O . ARG A 1 81 ? 20.917 -4.103 -14.821 1.00 91.00 81 ARG A O 1
ATOM 644 N N . ASN A 1 82 ? 22.332 -2.820 -16.003 1.00 90.69 82 ASN A N 1
ATOM 645 C CA . ASN A 1 82 ? 21.736 -1.547 -15.594 1.00 90.69 82 ASN A CA 1
ATOM 646 C C . ASN A 1 82 ? 20.335 -1.334 -16.183 1.00 90.69 82 ASN A C 1
ATOM 648 O O . ASN A 1 82 ? 19.499 -0.743 -15.512 1.00 90.69 82 ASN A O 1
ATOM 652 N N . TYR A 1 83 ? 20.059 -1.869 -17.378 1.00 91.56 83 TYR A N 1
ATOM 653 C CA . TYR A 1 83 ? 18.711 -1.877 -17.944 1.00 91.56 83 TYR A CA 1
ATOM 654 C C . TYR A 1 83 ? 17.776 -2.739 -17.090 1.00 91.56 83 TYR A C 1
ATOM 656 O O . TYR A 1 83 ? 16.735 -2.266 -16.658 1.00 91.56 83 TYR A O 1
ATOM 664 N N . ILE A 1 84 ? 18.192 -3.963 -16.742 1.00 92.81 84 ILE A N 1
ATOM 665 C CA . ILE A 1 84 ? 17.401 -4.860 -15.877 1.00 92.81 84 ILE A CA 1
ATOM 666 C C . ILE A 1 84 ? 17.123 -4.208 -14.516 1.00 92.81 84 ILE A C 1
ATOM 668 O O . ILE A 1 84 ? 16.006 -4.284 -14.011 1.00 92.81 84 ILE A O 1
ATOM 672 N N . ARG A 1 85 ? 18.130 -3.546 -13.932 1.00 91.69 85 ARG A N 1
ATOM 673 C CA . ARG A 1 85 ? 17.959 -2.803 -12.681 1.00 91.69 85 ARG A CA 1
ATOM 674 C C . ARG A 1 85 ? 16.940 -1.675 -12.827 1.00 91.69 85 ARG A C 1
ATOM 676 O O . ARG A 1 85 ? 16.056 -1.583 -11.996 1.00 91.69 85 ARG A O 1
ATOM 683 N N . MET A 1 86 ? 17.030 -0.872 -13.883 1.00 91.75 86 MET A N 1
ATOM 684 C CA . MET A 1 86 ? 16.067 0.202 -14.126 1.00 91.75 86 MET A CA 1
ATOM 685 C C . MET A 1 86 ? 14.639 -0.339 -14.300 1.00 91.75 86 MET A C 1
ATOM 687 O O . MET A 1 86 ? 13.720 0.220 -13.717 1.00 91.75 86 MET A O 1
ATOM 691 N N . ILE A 1 87 ? 14.439 -1.463 -15.006 1.00 93.69 87 ILE A N 1
ATOM 692 C CA . ILE A 1 87 ? 13.110 -2.095 -15.113 1.00 93.69 87 ILE A CA 1
ATOM 693 C C . ILE A 1 87 ? 12.597 -2.547 -13.743 1.00 93.69 87 ILE A C 1
ATOM 695 O O . ILE A 1 87 ? 11.410 -2.421 -13.456 1.00 93.69 87 ILE A O 1
ATOM 699 N N . LYS A 1 88 ? 13.479 -3.056 -12.879 1.00 93.62 88 LYS A N 1
ATOM 700 C CA . LYS A 1 88 ? 13.113 -3.394 -11.503 1.00 93.62 88 LYS A CA 1
ATOM 701 C C . LYS A 1 88 ? 12.726 -2.151 -10.699 1.00 93.62 88 LYS A C 1
ATOM 703 O O . LYS A 1 88 ? 11.706 -2.188 -10.026 1.00 93.62 88 LYS A O 1
ATOM 708 N N . ASP A 1 89 ? 13.498 -1.075 -10.781 1.00 91.81 89 ASP A N 1
ATOM 709 C CA . ASP A 1 89 ? 13.176 0.180 -10.094 1.00 91.81 89 ASP A CA 1
ATOM 710 C C . ASP A 1 89 ? 11.811 0.711 -10.601 1.00 91.81 89 ASP A C 1
ATOM 712 O O . ASP A 1 89 ? 10.944 1.082 -9.815 1.00 91.81 89 ASP A O 1
ATOM 716 N N . TYR A 1 90 ? 11.546 0.609 -11.911 1.00 92.38 90 TYR A N 1
ATOM 717 C CA . TYR A 1 90 ? 10.256 0.956 -12.515 1.00 92.38 90 TYR A CA 1
ATOM 718 C C . TYR A 1 90 ? 9.103 0.063 -12.016 1.00 92.38 90 TYR A C 1
ATOM 720 O O . TYR A 1 90 ? 8.000 0.551 -11.764 1.00 92.38 90 TYR A O 1
ATOM 728 N N . LEU A 1 91 ? 9.354 -1.233 -11.794 1.00 93.75 91 LEU A N 1
ATOM 729 C CA . LEU A 1 91 ? 8.375 -2.175 -11.240 1.00 93.75 91 LEU A CA 1
ATOM 730 C C . LEU A 1 91 ? 7.870 -1.737 -9.861 1.00 93.75 91 LEU A C 1
ATOM 732 O O . LEU A 1 91 ? 6.691 -1.920 -9.571 1.00 93.75 91 LEU A O 1
ATOM 736 N N . PHE A 1 92 ? 8.719 -1.118 -9.044 1.00 93.50 92 PHE A N 1
ATOM 737 C CA . PHE A 1 92 ? 8.402 -0.708 -7.672 1.00 93.50 92 PHE A CA 1
ATOM 738 C C . PHE A 1 92 ? 8.217 0.804 -7.502 1.00 93.50 92 PHE A C 1
ATOM 740 O O . PHE A 1 92 ? 8.183 1.283 -6.373 1.00 93.50 92 PHE A O 1
ATOM 747 N N . VAL A 1 93 ? 8.063 1.554 -8.601 1.00 91.75 93 VAL A N 1
ATOM 748 C CA . VAL A 1 93 ? 7.892 3.007 -8.513 1.00 91.75 93 VAL A CA 1
ATOM 749 C C . VAL A 1 93 ? 6.685 3.378 -7.647 1.00 91.75 93 VAL A C 1
ATOM 751 O O . VAL A 1 93 ? 5.589 2.833 -7.824 1.00 91.75 93 VAL A O 1
ATOM 754 N N . SER A 1 94 ? 6.916 4.310 -6.726 1.00 89.81 94 SER A N 1
ATOM 755 C CA . SER A 1 94 ? 5.937 4.904 -5.814 1.00 89.81 94 SER A CA 1
ATOM 756 C C . SER A 1 94 ? 6.338 6.355 -5.534 1.00 89.81 94 SER A C 1
ATOM 758 O O . SER A 1 94 ? 7.473 6.732 -5.847 1.00 89.81 94 SER A O 1
ATOM 760 N N . PRO A 1 95 ? 5.475 7.169 -4.907 1.00 86.06 95 PRO A N 1
ATOM 761 C CA . P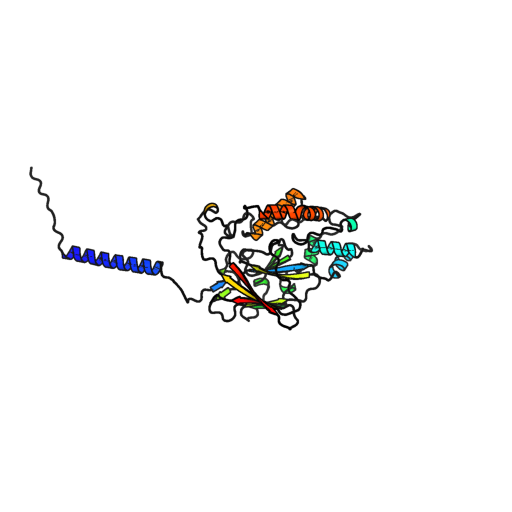RO A 1 95 ? 5.844 8.539 -4.567 1.00 86.06 95 PRO A CA 1
ATOM 762 C C . PRO A 1 95 ? 7.020 8.693 -3.601 1.00 86.06 95 PRO A C 1
ATOM 764 O O . PRO A 1 95 ? 7.624 9.755 -3.567 1.00 86.06 95 PRO A O 1
ATOM 767 N N . ASN A 1 96 ? 7.385 7.632 -2.874 1.00 79.19 96 ASN A N 1
ATOM 768 C CA . ASN A 1 96 ? 8.562 7.611 -2.000 1.00 79.19 96 ASN A CA 1
ATOM 769 C C . ASN A 1 96 ? 9.857 7.203 -2.719 1.00 79.19 96 ASN A C 1
ATOM 771 O O . ASN A 1 96 ? 10.941 7.325 -2.150 1.00 79.19 96 ASN A O 1
ATOM 775 N N . ASP A 1 97 ? 9.759 6.668 -3.936 1.00 79.88 97 ASP A N 1
ATOM 776 C CA . ASP A 1 97 ? 10.898 6.134 -4.681 1.00 79.88 97 ASP A CA 1
ATOM 777 C C . ASP A 1 97 ? 10.718 6.403 -6.179 1.00 79.88 97 ASP A C 1
ATOM 779 O O . ASP A 1 97 ? 10.510 5.500 -6.997 1.00 79.88 97 ASP A O 1
ATOM 783 N N . PHE A 1 98 ? 10.756 7.687 -6.550 1.00 73.38 98 PHE A N 1
ATOM 784 C CA . PHE A 1 98 ? 10.859 8.056 -7.954 1.00 73.38 98 PHE A CA 1
ATOM 785 C C . PHE A 1 98 ? 12.261 7.758 -8.462 1.00 73.38 98 PHE A C 1
ATOM 787 O O . PHE A 1 98 ? 13.265 8.309 -8.002 1.00 73.38 98 PHE A O 1
ATOM 794 N N . TYR A 1 99 ? 12.333 6.921 -9.487 1.00 67.19 99 TYR A N 1
ATOM 795 C CA . TYR A 1 99 ? 13.583 6.652 -10.168 1.00 67.19 99 TYR A CA 1
ATOM 796 C C . TYR A 1 99 ? 14.118 7.922 -10.860 1.00 67.19 99 TYR A C 1
ATOM 798 O O . TYR A 1 99 ? 13.582 8.376 -11.867 1.00 67.19 99 TYR A O 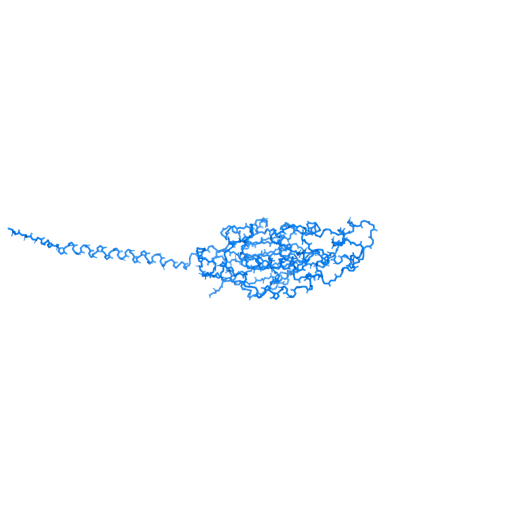1
ATOM 806 N N . ARG A 1 100 ? 15.213 8.488 -10.334 1.00 66.44 100 ARG A N 1
ATOM 807 C CA . ARG A 1 100 ? 15.839 9.751 -10.792 1.00 66.44 100 ARG A CA 1
ATOM 808 C C . ARG A 1 100 ? 16.850 9.590 -11.943 1.00 66.44 100 ARG A C 1
ATOM 810 O O . ARG A 1 100 ? 17.697 10.456 -12.143 1.00 66.44 100 ARG A O 1
ATOM 817 N N . GLY A 1 101 ? 16.848 8.470 -12.668 1.00 65.31 101 GLY A N 1
ATOM 818 C CA . GLY A 1 101 ? 17.906 8.169 -13.642 1.00 65.31 101 GLY A CA 1
ATOM 819 C C . GLY A 1 101 ? 17.479 7.273 -14.798 1.00 65.31 101 GLY A C 1
ATOM 820 O O . GLY A 1 101 ? 16.309 7.171 -15.126 1.00 65.31 101 GLY A O 1
ATOM 821 N N . GLY A 1 102 ? 18.455 6.653 -15.462 1.00 72.94 102 GLY A N 1
ATOM 822 C CA . GLY A 1 102 ? 18.305 5.486 -16.341 1.00 72.94 102 GLY A CA 1
ATOM 823 C C . GLY A 1 102 ? 17.502 5.606 -17.630 1.00 72.94 102 GLY A C 1
ATOM 824 O O . GLY A 1 102 ? 17.460 4.615 -18.358 1.00 72.94 102 GLY A O 1
ATOM 825 N N . ALA A 1 103 ? 16.956 6.773 -17.978 1.00 80.50 103 ALA A N 1
ATOM 826 C CA . ALA A 1 103 ? 16.401 7.004 -19.314 1.00 80.50 103 ALA A CA 1
ATOM 827 C C . ALA A 1 103 ? 17.416 6.702 -20.426 1.00 80.50 103 ALA A C 1
ATOM 829 O O . ALA A 1 103 ? 17.038 6.209 -21.485 1.00 80.50 103 ALA A O 1
ATOM 830 N N . GLN A 1 104 ? 18.716 6.886 -20.170 1.00 85.06 104 GLN A N 1
ATOM 831 C CA . GLN A 1 104 ? 19.771 6.501 -21.109 1.00 85.06 104 GLN A CA 1
ATOM 832 C C . GLN A 1 104 ? 19.796 4.992 -21.409 1.00 85.06 104 GLN A C 1
ATOM 834 O O . GLN A 1 104 ? 20.242 4.582 -22.472 1.00 85.06 104 GLN A O 1
ATOM 839 N N . TYR A 1 105 ? 19.299 4.143 -20.502 1.00 86.81 105 TYR A N 1
ATOM 840 C CA . TYR A 1 105 ? 19.184 2.701 -20.746 1.00 86.81 105 TYR A CA 1
ATOM 841 C C . TYR A 1 105 ? 17.958 2.345 -21.601 1.00 86.81 105 TYR A C 1
ATOM 843 O O . TYR A 1 105 ? 17.833 1.200 -22.033 1.00 86.81 105 TYR A O 1
ATOM 851 N N . CYS A 1 106 ? 17.083 3.318 -21.863 1.00 86.69 106 CYS A N 1
ATOM 852 C CA . CYS A 1 106 ? 15.908 3.212 -22.725 1.00 86.69 106 CYS A CA 1
ATOM 853 C C . CYS A 1 106 ? 16.140 3.770 -24.132 1.00 86.69 106 CYS A C 1
ATOM 855 O O . CYS A 1 106 ? 15.196 3.831 -24.918 1.00 86.69 106 CYS A O 1
ATOM 857 N N . GLU A 1 107 ? 17.366 4.182 -24.466 1.00 83.94 107 GLU A N 1
ATOM 858 C CA . GLU A 1 107 ? 17.687 4.722 -25.785 1.00 83.94 107 GLU A CA 1
ATOM 859 C C . GLU A 1 107 ? 17.331 3.713 -26.892 1.00 83.94 107 GLU A C 1
ATOM 861 O O . GLU A 1 107 ? 17.633 2.521 -26.804 1.00 83.94 107 GLU A O 1
ATOM 866 N N . GLY A 1 108 ? 16.623 4.186 -27.921 1.00 83.62 108 GLY A N 1
ATOM 867 C CA . GLY A 1 108 ? 16.105 3.338 -28.999 1.00 83.62 108 GLY A CA 1
ATOM 868 C C . GLY A 1 108 ? 14.847 2.528 -28.649 1.00 83.62 108 GLY A C 1
ATOM 869 O O . GLY A 1 108 ? 14.393 1.746 -29.483 1.00 83.62 108 GLY A O 1
ATOM 870 N N . ARG A 1 109 ? 14.260 2.708 -27.456 1.00 86.88 109 ARG A N 1
ATOM 871 C CA . ARG A 1 109 ? 12.977 2.103 -27.052 1.00 86.88 109 ARG A CA 1
ATOM 872 C C . ARG A 1 109 ? 11.863 3.150 -26.950 1.00 86.88 109 ARG A C 1
ATOM 874 O O . ARG A 1 109 ? 12.092 4.350 -27.064 1.00 86.88 109 ARG A O 1
ATOM 881 N N . ASN A 1 110 ? 10.631 2.678 -26.764 1.00 89.44 110 ASN A N 1
ATOM 882 C CA . ASN A 1 110 ? 9.462 3.534 -26.547 1.00 89.44 110 ASN A CA 1
ATOM 883 C C . ASN A 1 110 ? 9.475 4.185 -25.142 1.00 89.44 110 ASN A C 1
ATOM 885 O O . ASN A 1 110 ? 10.357 3.926 -24.323 1.00 89.44 110 ASN A O 1
ATOM 889 N N . SER A 1 111 ? 8.461 5.001 -24.841 1.00 85.81 111 SER A N 1
ATOM 890 C CA . SER A 1 111 ? 8.324 5.724 -23.564 1.00 85.81 111 SER A CA 1
ATOM 891 C C . SER A 1 111 ? 8.251 4.827 -22.321 1.00 85.81 111 SER A C 1
ATOM 893 O O . SER A 1 111 ? 8.557 5.286 -21.220 1.00 85.81 111 SER A O 1
ATOM 895 N N . THR A 1 112 ? 7.882 3.555 -22.481 1.00 88.50 112 THR A N 1
ATOM 896 C CA . THR A 1 112 ? 7.820 2.551 -21.408 1.00 88.50 112 THR A CA 1
ATOM 897 C C . THR A 1 112 ? 9.066 1.665 -21.367 1.00 88.50 112 THR A C 1
ATOM 899 O O . THR A 1 112 ? 9.099 0.644 -20.686 1.00 88.50 112 THR A O 1
ATOM 902 N N . CYS A 1 113 ? 10.112 2.044 -22.106 1.00 89.44 113 CYS A N 1
ATOM 903 C CA . CYS A 1 113 ? 11.380 1.334 -22.161 1.00 89.44 113 CYS A CA 1
ATOM 904 C C . CYS A 1 113 ? 11.276 -0.113 -22.679 1.00 89.44 113 CYS A C 1
ATOM 906 O O . CYS A 1 113 ? 12.084 -0.977 -22.331 1.00 89.44 113 CYS A O 1
ATOM 908 N N . GLY A 1 114 ? 10.296 -0.380 -23.545 1.00 89.94 114 GLY A N 1
ATOM 909 C CA . GLY A 1 114 ? 10.071 -1.675 -24.185 1.00 89.94 114 GLY A CA 1
ATOM 910 C C . GLY A 1 114 ? 9.305 -2.690 -23.336 1.00 89.94 114 GLY A C 1
ATOM 911 O O . GLY A 1 114 ? 9.240 -3.850 -23.732 1.00 89.94 114 GLY A O 1
ATOM 912 N N . VAL A 1 115 ? 8.729 -2.284 -22.200 1.00 91.19 115 VAL A N 1
ATOM 913 C CA . VAL A 1 115 ? 7.919 -3.163 -21.343 1.00 91.19 115 VAL A CA 1
ATOM 914 C C . VAL A 1 115 ? 6.559 -2.545 -21.028 1.00 91.19 115 VAL A C 1
ATOM 916 O O . VAL A 1 115 ? 6.412 -1.326 -21.035 1.00 91.19 115 VAL A O 1
ATOM 919 N N . ASP A 1 116 ? 5.564 -3.377 -20.731 1.00 92.50 116 ASP A N 1
ATOM 920 C CA . ASP A 1 116 ? 4.359 -2.950 -20.016 1.00 92.50 116 ASP A CA 1
ATOM 921 C C . ASP A 1 116 ? 4.587 -3.238 -18.531 1.00 92.50 116 ASP A C 1
ATOM 923 O O . ASP A 1 116 ? 4.597 -4.394 -18.101 1.00 92.50 116 ASP A O 1
ATOM 927 N N . ILE A 1 117 ? 4.851 -2.188 -17.752 1.00 92.38 117 ILE A N 1
ATOM 928 C CA . ILE A 1 117 ? 5.232 -2.360 -16.351 1.00 92.38 117 ILE A CA 1
ATOM 929 C C . ILE A 1 117 ? 4.064 -2.825 -15.479 1.00 92.38 117 ILE A C 1
ATOM 931 O O . ILE A 1 117 ? 4.276 -3.559 -14.517 1.00 92.38 117 ILE A O 1
ATOM 935 N N . LEU A 1 118 ? 2.829 -2.460 -15.829 1.00 92.75 118 LEU A N 1
ATOM 936 C CA . LEU A 1 118 ? 1.645 -2.875 -15.083 1.00 92.75 118 LEU A CA 1
ATOM 937 C C . LEU A 1 118 ? 1.327 -4.347 -15.348 1.00 92.75 118 LEU A C 1
ATOM 939 O O . LEU A 1 118 ? 0.976 -5.076 -14.423 1.00 92.75 118 LEU A O 1
ATOM 943 N N . ASP A 1 119 ? 1.511 -4.812 -16.585 1.00 93.69 119 ASP A N 1
ATOM 944 C CA . ASP A 1 119 ? 1.493 -6.244 -16.898 1.00 93.69 119 ASP A CA 1
ATOM 945 C C . ASP A 1 119 ? 2.576 -7.005 -16.117 1.00 93.69 119 ASP A C 1
ATOM 947 O O . ASP A 1 119 ? 2.286 -8.010 -15.468 1.00 93.69 119 ASP A O 1
ATOM 951 N N . MET A 1 120 ? 3.805 -6.478 -16.082 1.00 95.19 120 MET A N 1
ATOM 952 C CA . MET A 1 120 ? 4.886 -7.085 -15.303 1.00 95.19 120 MET A CA 1
ATOM 953 C C . MET A 1 120 ? 4.586 -7.128 -13.798 1.00 95.19 120 MET A C 1
ATOM 955 O O . MET A 1 120 ? 4.901 -8.134 -13.166 1.00 95.19 120 MET A O 1
ATOM 959 N N . ARG A 1 121 ? 3.946 -6.102 -13.215 1.00 95.12 121 ARG A N 1
ATOM 960 C CA . ARG A 1 121 ? 3.483 -6.137 -11.811 1.00 95.12 121 ARG A CA 1
ATOM 961 C C . ARG A 1 121 ? 2.513 -7.292 -11.581 1.00 95.12 121 ARG A C 1
ATOM 963 O O . ARG A 1 121 ? 2.705 -8.062 -10.648 1.00 95.12 121 ARG A O 1
ATOM 970 N N . ARG A 1 122 ? 1.522 -7.467 -12.460 1.00 95.19 122 ARG A N 1
ATOM 971 C CA . ARG A 1 122 ? 0.523 -8.547 -12.348 1.00 95.19 122 ARG A CA 1
ATOM 972 C C . ARG A 1 122 ? 1.112 -9.947 -12.514 1.00 95.19 122 ARG A C 1
ATOM 974 O O . ARG A 1 122 ? 0.516 -10.897 -12.001 1.00 95.19 122 ARG A O 1
ATOM 981 N N . GLU A 1 123 ? 2.205 -10.070 -13.269 1.00 95.56 123 GLU A N 1
ATOM 982 C CA . GLU A 1 123 ? 2.946 -11.319 -13.464 1.00 95.56 123 GLU A CA 1
ATOM 983 C C . GLU A 1 123 ? 3.853 -11.645 -12.271 1.00 95.56 123 GLU A C 1
ATOM 985 O O . GLU A 1 123 ? 3.892 -12.791 -11.830 1.00 95.56 123 GLU A O 1
ATOM 990 N N . LEU A 1 124 ? 4.615 -10.659 -11.789 1.00 96.50 124 LEU A N 1
ATOM 991 C CA . LEU A 1 124 ? 5.737 -10.880 -10.875 1.00 96.50 124 LEU A CA 1
ATOM 992 C C . LEU A 1 124 ? 5.397 -10.660 -9.402 1.00 96.50 124 LEU A C 1
ATOM 994 O O . LEU A 1 124 ? 6.101 -11.178 -8.537 1.00 96.50 124 LEU A O 1
ATOM 998 N N . LEU A 1 125 ? 4.366 -9.870 -9.104 1.00 96.69 125 LEU A N 1
ATOM 999 C CA . LEU A 1 125 ? 3.989 -9.541 -7.736 1.00 96.69 125 LEU A CA 1
ATOM 1000 C C . LEU A 1 125 ? 2.723 -10.304 -7.326 1.00 96.69 125 LEU A C 1
ATOM 1002 O O . LEU A 1 125 ? 1.784 -10.432 -8.120 1.00 96.69 125 LEU A O 1
ATOM 1006 N N . PRO A 1 126 ? 2.672 -10.809 -6.083 1.00 96.31 126 PRO A N 1
ATOM 1007 C CA . PRO A 1 126 ? 1.525 -11.543 -5.587 1.00 96.31 126 PRO A CA 1
ATOM 1008 C C . PRO A 1 126 ? 0.295 -10.642 -5.498 1.00 96.31 126 PRO A C 1
ATOM 1010 O O . PRO A 1 126 ? 0.371 -9.472 -5.123 1.00 96.31 126 PRO A O 1
ATOM 1013 N N . ARG A 1 127 ? -0.858 -11.235 -5.810 1.00 96.38 127 ARG A N 1
ATOM 1014 C CA . ARG A 1 127 ? -2.188 -10.613 -5.680 1.00 96.38 127 ARG A CA 1
ATOM 1015 C C . ARG A 1 127 ? -3.132 -11.419 -4.789 1.00 96.38 127 ARG A C 1
ATOM 1017 O O . ARG A 1 127 ? -4.299 -11.072 -4.657 1.00 96.38 127 ARG A O 1
ATOM 1024 N N . LYS A 1 128 ? -2.633 -12.511 -4.206 1.00 96.69 128 LYS A N 1
ATOM 1025 C CA . LYS A 1 128 ? -3.348 -13.365 -3.257 1.00 96.69 128 LYS A CA 1
ATOM 1026 C C . LYS A 1 128 ? -2.592 -13.393 -1.946 1.00 96.69 128 LYS A C 1
ATOM 1028 O O . LYS A 1 128 ? -1.362 -13.465 -1.940 1.00 96.69 128 LYS A O 1
ATOM 1033 N N . CYS A 1 129 ? -3.316 -13.370 -0.836 1.00 96.12 129 CYS A N 1
ATOM 1034 C CA . CYS A 1 129 ? -2.689 -13.369 0.483 1.00 96.12 129 CYS A CA 1
ATOM 1035 C C . CYS A 1 129 ? -1.939 -14.686 0.742 1.00 96.12 129 CYS A C 1
ATOM 1037 O O . CYS A 1 129 ? -0.939 -14.700 1.457 1.00 96.12 129 CYS A O 1
ATOM 1039 N N . THR A 1 130 ? -2.370 -15.784 0.111 1.00 96.38 130 THR A N 1
ATOM 1040 C CA . THR A 1 130 ? -1.738 -17.107 0.232 1.00 96.38 130 THR A CA 1
ATOM 1041 C C . THR A 1 130 ? -0.319 -17.152 -0.328 1.00 96.38 130 THR A C 1
ATOM 1043 O O . THR A 1 130 ? 0.449 -18.038 0.033 1.00 96.38 130 THR A O 1
ATOM 1046 N N . ASP A 1 131 ? 0.033 -16.211 -1.206 1.00 95.50 131 ASP A N 1
ATOM 1047 C CA . ASP A 1 131 ? 1.373 -16.124 -1.788 1.00 95.50 131 ASP A CA 1
ATOM 1048 C C . ASP A 1 131 ? 2.359 -15.404 -0.846 1.00 95.50 131 ASP A C 1
ATOM 1050 O O . ASP A 1 131 ? 3.573 -15.537 -1.004 1.00 95.50 131 ASP A O 1
ATOM 1054 N N . ILE A 1 132 ? 1.853 -14.649 0.141 1.00 96.00 132 ILE A N 1
ATOM 1055 C CA . ILE A 1 132 ? 2.671 -13.855 1.073 1.00 96.00 132 ILE A CA 1
ATOM 1056 C C . ILE A 1 132 ? 2.638 -14.374 2.513 1.00 96.00 132 ILE A C 1
ATOM 1058 O O . ILE A 1 132 ? 3.647 -14.276 3.212 1.00 96.00 132 ILE A O 1
ATOM 1062 N N . PHE A 1 133 ? 1.524 -14.948 2.969 1.00 97.19 133 PHE A N 1
ATOM 1063 C CA . PHE A 1 133 ? 1.376 -15.462 4.329 1.00 97.19 133 PHE A CA 1
ATOM 1064 C C . PHE A 1 133 ? 1.466 -16.987 4.345 1.00 97.19 133 PHE A C 1
ATOM 1066 O O . PHE A 1 133 ? 0.760 -17.675 3.615 1.00 97.19 133 PHE A O 1
ATOM 1073 N N . ASP A 1 134 ? 2.301 -17.521 5.234 1.00 96.25 134 ASP A N 1
ATOM 1074 C CA . ASP A 1 134 ? 2.277 -18.938 5.605 1.00 96.25 134 ASP A CA 1
ATOM 1075 C C . ASP A 1 134 ? 1.159 -19.200 6.622 1.00 96.25 134 ASP A C 1
ATOM 1077 O O . ASP A 1 134 ? 0.347 -20.110 6.460 1.00 96.25 134 ASP A O 1
ATOM 1081 N N . LYS A 1 135 ? 1.104 -18.391 7.691 1.00 97.69 135 LYS A N 1
ATOM 1082 C CA . LYS A 1 135 ? 0.134 -18.549 8.785 1.00 97.69 135 LYS A CA 1
ATOM 1083 C C . LYS A 1 135 ? -0.255 -17.211 9.385 1.00 97.69 135 LYS A C 1
ATOM 1085 O O . LYS A 1 135 ? 0.577 -16.322 9.553 1.00 97.69 135 LYS A O 1
ATOM 1090 N N . ILE A 1 136 ? -1.510 -17.121 9.808 1.00 98.19 136 ILE A N 1
ATOM 1091 C CA . ILE A 1 136 ? -2.067 -15.956 10.493 1.00 98.19 136 ILE A CA 1
ATOM 1092 C C . ILE A 1 136 ? -2.679 -16.430 11.802 1.00 98.19 136 ILE A C 1
ATOM 1094 O O . ILE A 1 136 ? -3.467 -17.373 11.822 1.00 98.19 136 ILE A O 1
ATOM 1098 N N . TYR A 1 137 ? -2.320 -15.782 12.903 1.00 98.06 137 TYR A N 1
ATOM 1099 C CA . TYR A 1 137 ? -2.902 -16.050 14.209 1.00 98.06 137 TYR A CA 1
ATOM 1100 C C . TYR A 1 137 ? -3.515 -14.786 14.777 1.00 98.06 137 TYR A C 1
ATOM 1102 O O . TYR A 1 137 ? -2.860 -13.749 14.806 1.00 98.06 137 TYR A O 1
ATOM 1110 N N . PHE A 1 138 ? -4.720 -14.894 15.312 1.00 97.44 138 PHE A N 1
ATOM 1111 C CA . PHE A 1 138 ? -5.375 -13.802 16.011 1.00 97.44 138 PHE A CA 1
ATOM 1112 C C . PHE A 1 138 ? -5.884 -14.283 17.365 1.00 97.44 138 PHE A C 1
ATOM 1114 O O . PHE A 1 138 ? -6.532 -15.328 17.451 1.00 97.44 138 PHE A O 1
ATOM 1121 N N . GLY A 1 139 ? -5.513 -13.578 18.437 1.00 95.25 139 GLY A N 1
ATOM 1122 C CA . GLY A 1 139 ? -5.799 -14.027 19.805 1.00 95.25 139 GLY A CA 1
ATOM 1123 C C . GLY A 1 139 ? -5.293 -15.452 20.064 1.00 95.25 139 GLY A C 1
ATOM 1124 O O . GLY A 1 139 ? -6.005 -16.277 20.630 1.00 95.25 139 GLY A O 1
ATOM 1125 N N . GLU A 1 140 ? -4.093 -15.760 19.555 1.00 94.12 140 GLU A N 1
ATOM 1126 C CA . GLU A 1 140 ? -3.434 -17.081 19.578 1.00 94.12 140 GLU A CA 1
ATOM 1127 C C . GLU A 1 140 ? -4.118 -18.204 18.773 1.00 94.12 140 GLU A C 1
ATOM 1129 O O . GLU A 1 140 ? -3.589 -19.315 18.695 1.00 94.12 140 GLU A O 1
ATOM 1134 N N . LYS A 1 141 ? -5.240 -17.933 18.099 1.00 95.88 141 LYS A N 1
ATOM 1135 C CA . LYS A 1 141 ? -5.939 -18.911 17.255 1.00 95.88 141 LYS A CA 1
ATOM 1136 C C . LYS A 1 141 ? -5.480 -18.803 15.809 1.00 95.88 141 LYS A C 1
ATOM 1138 O O . LYS A 1 141 ? -5.411 -17.705 15.267 1.00 95.88 141 LYS A O 1
ATOM 1143 N N . LEU A 1 142 ? -5.183 -19.943 15.184 1.00 97.25 142 LEU A N 1
ATOM 1144 C CA . LEU A 1 142 ? -4.873 -20.009 13.756 1.00 97.25 142 LEU A CA 1
ATOM 1145 C C . LEU A 1 142 ? -6.121 -19.644 12.940 1.00 97.25 142 LEU A C 1
ATOM 1147 O O . LEU A 1 142 ? -7.172 -20.256 13.124 1.00 97.25 142 LEU A O 1
ATOM 1151 N N . LEU A 1 143 ? -5.979 -18.691 12.024 1.00 96.06 143 LEU A N 1
ATOM 1152 C CA . LEU A 1 143 ? -6.980 -18.362 11.016 1.00 96.06 143 LEU A CA 1
ATOM 1153 C C . LEU A 1 143 ? -6.600 -19.077 9.717 1.00 96.06 143 LEU A C 1
ATOM 1155 O O . LEU A 1 143 ? -5.501 -18.882 9.201 1.00 96.06 143 LEU A O 1
ATOM 1159 N N . THR A 1 144 ? -7.476 -19.954 9.224 1.00 91.62 144 THR A N 1
ATOM 1160 C CA . THR A 1 144 ? -7.158 -20.850 8.097 1.00 91.62 144 THR A CA 1
ATOM 1161 C C . THR A 1 144 ? -7.363 -20.219 6.727 1.00 91.62 144 THR A C 1
ATOM 1163 O O . THR A 1 144 ? -6.762 -20.681 5.764 1.00 91.62 144 THR A O 1
ATOM 1166 N N . ASP A 1 145 ? -8.206 -19.194 6.628 1.00 94.31 145 ASP A N 1
ATOM 1167 C CA . ASP A 1 145 ? -8.493 -18.498 5.377 1.00 94.31 145 ASP A CA 1
ATOM 1168 C C . ASP A 1 145 ? -7.957 -17.067 5.457 1.00 94.31 145 ASP A C 1
ATOM 1170 O O . ASP A 1 145 ? -8.578 -16.194 6.068 1.00 94.31 145 ASP A O 1
ATOM 1174 N N . CYS A 1 146 ? -6.777 -16.829 4.877 1.00 96.12 146 CYS A N 1
ATOM 1175 C CA . CYS A 1 146 ? -6.199 -15.489 4.879 1.00 96.12 146 CYS A CA 1
ATOM 1176 C C . CYS A 1 146 ? -7.004 -14.514 4.015 1.00 96.12 146 CYS A C 1
ATOM 1178 O O . CYS A 1 146 ? -6.980 -13.321 4.304 1.00 96.12 146 CYS A O 1
ATOM 1180 N N . GLU A 1 147 ? -7.743 -14.996 3.006 1.00 95.12 147 GLU A N 1
ATOM 1181 C CA . GLU A 1 147 ? -8.463 -14.138 2.058 1.00 95.12 147 GLU A CA 1
ATOM 1182 C C . GLU A 1 147 ? -9.685 -13.511 2.730 1.00 95.12 147 GLU A C 1
ATOM 1184 O O . GLU A 1 147 ? -10.194 -12.496 2.270 1.00 95.12 147 GLU A O 1
ATOM 1189 N N . GLN A 1 148 ? -10.168 -14.075 3.840 1.00 93.69 148 GLN A N 1
ATOM 1190 C CA . GLN A 1 148 ? -11.188 -13.437 4.676 1.00 93.69 148 GLN A CA 1
ATOM 1191 C C . GLN A 1 148 ? -10.635 -12.285 5.514 1.00 93.69 148 GLN A C 1
ATOM 1193 O O . GLN A 1 148 ? -11.411 -11.459 5.977 1.00 93.69 148 GLN A O 1
ATOM 1198 N N . ILE A 1 149 ? -9.319 -12.229 5.721 1.00 96.00 149 ILE A N 1
ATOM 1199 C CA . ILE A 1 149 ? -8.678 -11.256 6.607 1.00 96.00 149 ILE A CA 1
ATOM 1200 C C . ILE A 1 149 ? -8.009 -10.153 5.801 1.00 96.00 149 ILE A C 1
ATOM 1202 O O . ILE A 1 149 ? -8.294 -8.985 6.035 1.00 96.00 149 ILE A O 1
ATOM 1206 N N . PHE A 1 150 ? -7.145 -10.533 4.860 1.00 98.12 150 PHE A N 1
ATOM 1207 C CA . PHE A 1 150 ? -6.324 -9.633 4.065 1.00 98.12 150 PHE A CA 1
ATOM 1208 C C . PHE A 1 150 ? -6.810 -9.593 2.620 1.00 98.12 150 PHE A C 1
ATOM 1210 O O . PHE A 1 150 ? -6.776 -10.609 1.927 1.00 98.12 150 PHE A O 1
ATOM 1217 N N . LYS A 1 151 ? -7.219 -8.412 2.158 1.00 97.56 151 LYS A N 1
ATOM 1218 C CA . LYS A 1 151 ? -7.657 -8.167 0.782 1.00 97.56 151 LYS A CA 1
ATOM 1219 C C . LYS A 1 151 ? -6.587 -7.415 0.007 1.00 97.56 151 LYS A C 1
ATOM 1221 O O . LYS A 1 151 ? -5.918 -6.540 0.553 1.00 97.56 151 LYS A O 1
ATOM 1226 N N . PHE A 1 152 ? -6.405 -7.794 -1.252 1.00 97.62 152 PHE A N 1
ATOM 1227 C CA . PHE A 1 152 ? -5.446 -7.166 -2.152 1.00 97.62 152 PHE A CA 1
ATOM 1228 C C . PHE A 1 152 ? -5.968 -5.825 -2.673 1.00 97.62 152 PHE A C 1
ATOM 1230 O O . PHE A 1 152 ? -7.092 -5.756 -3.167 1.00 97.62 152 PHE A O 1
ATOM 1237 N N . HIS A 1 153 ? -5.106 -4.811 -2.646 1.00 96.00 153 HIS A N 1
ATOM 1238 C CA . HIS A 1 153 ? -5.358 -3.484 -3.195 1.00 96.00 153 HIS A CA 1
ATOM 1239 C C . HIS A 1 153 ? -4.123 -2.963 -3.936 1.00 96.00 153 HIS A C 1
ATOM 1241 O O . HIS A 1 153 ? -2.987 -3.135 -3.486 1.00 96.00 153 HIS A O 1
ATOM 1247 N N . GLU A 1 154 ? -4.351 -2.290 -5.062 1.00 93.88 154 GLU A N 1
ATOM 1248 C CA . GLU A 1 154 ? -3.346 -1.423 -5.680 1.00 93.88 154 GLU A CA 1
ATOM 1249 C C . GLU A 1 154 ? -3.492 -0.044 -5.032 1.00 93.88 154 GLU A C 1
ATOM 1251 O O . GLU A 1 154 ? -4.519 0.609 -5.195 1.00 93.88 154 GLU A O 1
ATOM 1256 N N . LEU A 1 155 ? -2.496 0.359 -4.246 1.00 93.25 155 LEU A N 1
ATOM 1257 C CA . LEU A 1 155 ? -2.452 1.638 -3.543 1.00 93.25 155 LEU A CA 1
ATOM 1258 C C . LEU A 1 155 ? -1.294 2.486 -4.070 1.00 93.25 155 LEU A C 1
ATOM 1260 O O . LEU A 1 155 ? -0.481 2.050 -4.885 1.00 93.25 155 LEU A O 1
ATOM 1264 N N . GLU A 1 156 ? -1.180 3.695 -3.540 1.00 90.50 156 GLU A N 1
ATOM 1265 C CA . GLU A 1 156 ? -0.099 4.626 -3.854 1.00 90.50 156 GLU A CA 1
ATOM 1266 C C . GLU A 1 156 ? 1.309 4.040 -3.642 1.00 90.50 156 GLU A C 1
ATOM 1268 O O . GLU A 1 156 ? 2.215 4.289 -4.437 1.00 90.50 156 GLU A O 1
ATOM 1273 N N . LEU A 1 157 ? 1.490 3.228 -2.595 1.00 91.94 157 LEU A N 1
ATOM 1274 C CA . LEU A 1 157 ? 2.755 2.540 -2.312 1.00 91.94 157 LEU A CA 1
ATOM 1275 C C . LEU A 1 157 ? 2.966 1.272 -3.163 1.00 91.94 157 LEU A C 1
ATOM 1277 O O . LEU A 1 157 ? 3.968 0.580 -3.002 1.00 91.94 157 LEU A O 1
ATOM 1281 N N . GLY A 1 158 ? 2.041 0.952 -4.072 1.00 93.12 158 GLY A N 1
ATOM 1282 C CA . GLY A 1 158 ? 2.062 -0.248 -4.900 1.00 93.12 158 GLY A CA 1
ATOM 1283 C C . GLY A 1 158 ? 1.101 -1.327 -4.401 1.00 93.12 158 GLY A C 1
ATOM 1284 O O . GLY A 1 158 ? -0.028 -1.051 -4.005 1.00 93.12 158 GLY A O 1
ATOM 1285 N N . TYR A 1 159 ? 1.518 -2.589 -4.492 1.00 96.44 159 TYR A N 1
ATOM 1286 C CA . TYR A 1 159 ? 0.673 -3.731 -4.133 1.00 96.44 159 TYR A CA 1
ATOM 1287 C C . TYR A 1 159 ? 0.648 -3.895 -2.616 1.00 96.44 159 TYR A C 1
ATOM 1289 O O . TYR A 1 159 ? 1.693 -4.108 -1.999 1.00 96.44 159 TYR A O 1
ATOM 1297 N N . CYS A 1 160 ? -0.541 -3.814 -2.023 1.00 97.44 160 CYS A N 1
ATOM 1298 C CA . CYS A 1 160 ? -0.729 -3.919 -0.584 1.00 97.44 160 CYS A CA 1
ATOM 1299 C C . CYS A 1 160 ? -1.862 -4.886 -0.235 1.00 97.44 160 CYS A C 1
ATOM 1301 O O . CYS A 1 160 ? -2.802 -5.091 -1.001 1.00 97.44 160 CYS A O 1
ATOM 1303 N N . PHE A 1 161 ? -1.775 -5.466 0.956 1.00 98.38 161 PHE A N 1
ATOM 1304 C CA . PHE A 1 161 ? -2.792 -6.332 1.532 1.00 98.38 161 PHE A CA 1
ATOM 1305 C C . PHE A 1 161 ? -3.313 -5.694 2.811 1.00 98.38 161 PHE A C 1
ATOM 1307 O O . PHE A 1 161 ? -2.536 -5.472 3.741 1.00 98.38 161 PHE A O 1
ATOM 1314 N N . LEU A 1 162 ? -4.608 -5.393 2.857 1.00 98.25 162 LEU A N 1
ATOM 1315 C CA . LEU A 1 162 ? -5.240 -4.694 3.972 1.00 98.25 162 LEU A CA 1
ATOM 1316 C C . LEU A 1 162 ? -6.132 -5.643 4.769 1.00 98.25 162 LEU A C 1
ATOM 1318 O O . LEU A 1 162 ? -6.914 -6.392 4.190 1.00 98.25 162 LEU A O 1
ATOM 1322 N N . ALA A 1 163 ? -6.036 -5.585 6.094 1.00 98.31 163 ALA A N 1
ATOM 1323 C CA . ALA A 1 163 ? -6.985 -6.199 7.014 1.00 98.31 163 ALA A CA 1
ATOM 1324 C C . ALA A 1 163 ? -7.724 -5.128 7.814 1.00 98.31 163 ALA A C 1
ATOM 1326 O O . ALA A 1 163 ? -7.136 -4.101 8.143 1.00 98.31 163 ALA A O 1
ATOM 1327 N N . ASN A 1 164 ? -8.990 -5.393 8.161 1.00 97.38 164 ASN A N 1
ATOM 1328 C CA . ASN A 1 164 ? -9.849 -4.474 8.921 1.00 97.38 164 ASN A CA 1
ATOM 1329 C C . ASN A 1 164 ? -9.875 -3.043 8.340 1.00 97.38 164 ASN A C 1
ATOM 1331 O O . ASN A 1 164 ? -9.656 -2.066 9.061 1.00 97.38 164 ASN A O 1
ATOM 1335 N N . ASN A 1 165 ? -10.130 -2.911 7.037 1.00 97.38 165 ASN A N 1
ATOM 1336 C CA . ASN A 1 165 ? -10.149 -1.616 6.362 1.00 97.38 165 ASN A CA 1
ATOM 1337 C C . ASN A 1 165 ? -11.515 -1.297 5.740 1.00 97.38 165 ASN A C 1
ATOM 1339 O O . ASN A 1 165 ? -12.164 -2.188 5.197 1.00 97.38 165 ASN A O 1
ATOM 1343 N N . TYR A 1 166 ? -11.952 -0.036 5.784 1.00 96.19 166 TYR A N 1
ATOM 1344 C CA . TYR A 1 166 ? -13.218 0.378 5.165 1.00 96.19 166 TYR A CA 1
ATOM 1345 C C . TYR A 1 166 ? -13.250 0.178 3.643 1.00 96.19 166 TYR A C 1
ATOM 1347 O O . TYR A 1 166 ? -14.338 0.100 3.081 1.00 96.19 166 TYR A O 1
ATOM 1355 N N . MET A 1 167 ? -12.094 0.048 2.979 1.00 94.75 167 MET A N 1
ATOM 1356 C CA . MET A 1 167 ? -12.012 -0.338 1.562 1.00 94.75 167 MET A CA 1
ATOM 1357 C C . MET A 1 167 ? -12.747 -1.657 1.265 1.00 94.75 167 MET A C 1
ATOM 1359 O O . MET A 1 167 ? -13.225 -1.853 0.153 1.00 94.75 167 MET A O 1
ATOM 1363 N N . ASP A 1 168 ? -12.857 -2.548 2.257 1.00 95.94 168 ASP A N 1
ATOM 1364 C CA . ASP A 1 168 ? -13.432 -3.889 2.102 1.00 95.94 168 ASP A CA 1
ATOM 1365 C C . ASP A 1 168 ? -14.733 -4.104 2.891 1.00 95.94 168 ASP A C 1
ATOM 1367 O O . ASP A 1 168 ? -15.436 -5.096 2.679 1.00 95.94 168 ASP A O 1
ATOM 1371 N N . TYR A 1 169 ? -15.052 -3.203 3.825 1.00 94.31 169 TYR A N 1
ATOM 1372 C CA . TYR A 1 169 ? -16.153 -3.369 4.770 1.00 94.31 169 TYR A CA 1
ATOM 1373 C C . TYR A 1 169 ? -16.897 -2.051 5.000 1.00 94.31 169 TYR A C 1
ATOM 1375 O O . TYR A 1 169 ? -16.297 -1.050 5.372 1.00 94.31 169 TYR A O 1
ATOM 1383 N N . ASP A 1 170 ? -18.230 -2.072 4.908 1.00 89.00 170 ASP A N 1
ATOM 1384 C CA . ASP A 1 170 ? -19.055 -0.869 5.137 1.00 89.00 170 ASP A CA 1
ATOM 1385 C C . ASP A 1 170 ? -19.046 -0.379 6.597 1.00 89.00 170 ASP A C 1
ATOM 1387 O O . ASP A 1 170 ? -19.448 0.748 6.888 1.00 89.00 170 ASP A O 1
ATOM 1391 N N . SER A 1 171 ? -18.677 -1.250 7.541 1.00 90.19 171 SER A N 1
ATOM 1392 C CA . SER A 1 171 ? -18.669 -0.953 8.973 1.00 90.19 171 SER A CA 1
ATOM 1393 C C . SER A 1 171 ? -17.652 -1.803 9.730 1.00 90.19 171 SER A C 1
ATOM 1395 O O . SER A 1 171 ? -17.342 -2.932 9.343 1.00 90.19 171 SER A O 1
ATOM 1397 N N . THR A 1 172 ? -17.179 -1.280 10.861 1.00 91.00 172 THR A N 1
ATOM 1398 C CA . THR A 1 172 ? -16.253 -1.971 11.774 1.00 91.00 172 THR A CA 1
ATOM 1399 C C . THR A 1 172 ? -16.821 -3.278 12.325 1.00 91.00 172 THR A C 1
ATOM 1401 O O . THR A 1 172 ? -16.096 -4.258 12.449 1.00 91.00 172 THR A O 1
ATOM 1404 N N . ASP A 1 173 ? -18.135 -3.351 12.551 1.00 90.62 173 ASP A N 1
ATOM 1405 C CA . ASP A 1 173 ? -18.802 -4.554 13.079 1.00 90.62 173 ASP A CA 1
ATOM 1406 C C . ASP A 1 173 ? -18.777 -5.747 12.110 1.00 90.62 173 ASP A C 1
ATOM 1408 O O . ASP A 1 173 ? -19.021 -6.884 12.515 1.00 90.62 173 ASP A O 1
ATOM 1412 N N . LYS A 1 174 ? -18.498 -5.504 10.823 1.00 93.56 174 LYS A N 1
ATOM 1413 C CA . LYS A 1 174 ? -18.320 -6.554 9.808 1.00 93.56 174 LYS A CA 1
ATOM 1414 C C . LYS A 1 174 ? -16.859 -6.976 9.640 1.00 93.56 174 LYS A C 1
ATOM 1416 O O . LYS A 1 174 ? -16.597 -7.954 8.945 1.00 93.56 174 LYS A O 1
ATOM 1421 N N . MET A 1 175 ? -15.917 -6.247 10.237 1.00 95.75 175 MET A N 1
ATOM 1422 C CA . MET A 1 175 ? -14.494 -6.540 10.101 1.00 95.75 175 MET A CA 1
ATOM 1423 C C . MET A 1 175 ? -14.127 -7.810 10.882 1.00 95.75 175 MET A C 1
ATOM 1425 O O . MET A 1 175 ? -14.658 -8.028 11.973 1.00 95.75 175 MET A O 1
ATOM 1429 N N . PRO A 1 176 ? -13.228 -8.658 10.357 1.00 95.50 176 PRO A N 1
ATOM 1430 C CA . PRO A 1 176 ? -12.998 -9.997 10.896 1.00 95.50 176 PRO A CA 1
ATOM 1431 C C . PRO A 1 176 ? -12.153 -10.029 12.175 1.00 95.50 176 PRO A C 1
ATOM 1433 O O . PRO A 1 176 ? -12.280 -10.965 12.966 1.00 95.50 176 PRO A O 1
ATOM 1436 N N . LEU A 1 177 ? -11.279 -9.043 12.401 1.00 96.25 177 LEU A N 1
ATOM 1437 C CA . LEU A 1 177 ? -10.424 -9.007 13.590 1.00 96.25 177 LEU A CA 1
ATOM 1438 C C . LEU A 1 177 ? -11.090 -8.157 14.678 1.00 96.25 177 LEU A C 1
ATOM 1440 O O . LEU A 1 177 ? -10.862 -6.951 14.781 1.00 96.25 177 LEU A O 1
ATOM 1444 N N . GLN A 1 178 ? -11.934 -8.794 15.485 1.00 94.31 178 GLN A N 1
ATOM 1445 C CA . GLN A 1 178 ? -12.625 -8.174 16.619 1.00 94.31 178 GLN A CA 1
ATOM 1446 C C . GLN A 1 178 ? -12.126 -8.747 17.938 1.00 94.31 178 GLN A C 1
ATOM 1448 O O . GLN A 1 178 ? -11.854 -9.940 18.037 1.00 94.31 178 GLN A O 1
ATOM 1453 N N . TYR A 1 179 ? -12.026 -7.911 18.963 1.00 92.00 179 TYR A N 1
ATOM 1454 C CA . TYR A 1 179 ? -11.564 -8.319 20.285 1.00 92.00 179 TYR A CA 1
ATOM 1455 C C . TYR A 1 179 ? -12.395 -7.662 21.381 1.00 92.00 179 TYR A C 1
ATOM 1457 O O . TYR A 1 179 ? -12.922 -6.572 21.208 1.00 92.00 179 TYR A O 1
ATOM 1465 N N . SER A 1 180 ? -12.492 -8.294 22.541 1.00 88.19 180 SER A N 1
ATOM 1466 C CA . SER A 1 180 ? -13.091 -7.705 23.736 1.00 88.19 180 SER A CA 1
ATOM 1467 C C . SER A 1 180 ? -12.016 -7.107 24.644 1.00 88.19 180 SER A C 1
ATOM 1469 O O . SER A 1 180 ? -10.864 -7.547 24.666 1.00 88.19 180 SER A O 1
ATOM 1471 N N . SER A 1 181 ? -12.393 -6.138 25.478 1.00 81.25 181 SER A N 1
ATOM 1472 C CA . SER A 1 181 ? -11.539 -5.665 26.579 1.00 81.25 181 SER A CA 1
ATOM 1473 C C . SER A 1 181 ? -11.158 -6.780 27.565 1.00 81.25 181 SER A C 1
ATOM 1475 O O . SER A 1 181 ? -10.130 -6.676 28.233 1.00 81.25 181 SER A O 1
ATOM 1477 N N . LEU A 1 182 ? -11.953 -7.854 27.621 1.00 84.38 182 LEU A N 1
ATOM 1478 C CA . LEU A 1 182 ? -11.725 -9.031 28.462 1.00 84.38 182 LEU A CA 1
ATOM 1479 C C . LEU A 1 182 ? -10.755 -10.048 27.841 1.00 84.38 182 LEU A C 1
ATOM 1481 O O . LEU A 1 182 ? -10.332 -10.983 28.526 1.00 84.38 182 LEU A O 1
ATOM 1485 N N . ASP A 1 183 ? -10.392 -9.891 26.564 1.00 87.50 183 ASP A N 1
ATOM 1486 C CA . ASP A 1 183 ? -9.506 -10.835 25.896 1.00 87.50 183 ASP A CA 1
ATOM 1487 C C . ASP A 1 183 ? -8.088 -10.745 26.456 1.00 87.50 183 ASP A C 1
ATOM 1489 O O . ASP A 1 183 ? -7.415 -9.709 26.416 1.00 87.50 183 ASP A O 1
ATOM 1493 N N . LYS A 1 184 ? -7.596 -11.891 26.931 1.00 85.06 184 LYS A N 1
ATOM 1494 C CA . LYS A 1 184 ? -6.232 -12.030 27.451 1.00 85.06 184 LYS A CA 1
ATOM 1495 C C . LYS A 1 184 ? -5.176 -11.737 26.378 1.00 85.06 184 LYS A C 1
ATOM 1497 O O . LYS A 1 184 ? -4.120 -11.185 26.686 1.00 85.06 184 LYS A O 1
ATOM 1502 N N . HIS A 1 185 ? -5.462 -12.109 25.133 1.00 88.19 185 HIS A N 1
ATOM 1503 C CA . HIS A 1 185 ? -4.544 -12.022 24.003 1.00 88.19 185 HIS A CA 1
ATOM 1504 C C . HIS A 1 185 ? -5.163 -11.164 22.902 1.00 88.19 185 HIS A C 1
ATOM 1506 O O . HIS A 1 185 ? -6.083 -11.589 22.211 1.00 88.19 185 HIS A O 1
ATOM 1512 N N . ARG A 1 186 ? -4.650 -9.939 22.761 1.00 93.00 186 ARG A N 1
ATOM 1513 C CA . ARG A 1 186 ? -5.089 -8.937 21.779 1.00 93.00 186 ARG A CA 1
ATOM 1514 C C . ARG A 1 186 ? -3.968 -8.693 20.784 1.00 93.00 186 ARG A C 1
ATOM 1516 O O . ARG A 1 186 ? -3.355 -7.627 20.754 1.00 93.00 186 ARG A O 1
ATOM 1523 N N . ASN A 1 187 ? -3.618 -9.749 20.060 1.00 96.06 187 ASN A N 1
ATOM 1524 C CA . ASN A 1 187 ? -2.497 -9.734 19.138 1.00 96.06 187 ASN A CA 1
ATOM 1525 C C . ASN A 1 187 ? -2.822 -10.435 17.821 1.00 96.06 187 ASN A C 1
ATOM 1527 O O . ASN A 1 187 ? -3.503 -11.464 17.797 1.00 96.06 187 ASN A O 1
ATOM 1531 N N . LEU A 1 188 ? -2.269 -9.878 16.749 1.00 98.12 188 LEU A N 1
ATOM 1532 C CA . LEU A 1 188 ? -2.220 -10.458 15.417 1.00 98.12 188 LEU A CA 1
ATOM 1533 C C . LEU A 1 188 ? -0.778 -10.890 15.156 1.00 98.12 188 LEU A C 1
ATOM 1535 O O . LEU A 1 188 ? 0.128 -10.062 15.182 1.00 98.12 188 LEU A O 1
ATOM 1539 N N . ARG A 1 189 ? -0.547 -12.180 14.923 1.00 98.19 189 ARG A N 1
ATOM 1540 C CA . ARG A 1 189 ? 0.765 -12.715 14.550 1.00 98.19 189 ARG A CA 1
ATOM 1541 C C . ARG A 1 189 ? 0.725 -13.220 13.118 1.00 98.19 189 ARG A C 1
ATOM 1543 O O . ARG A 1 189 ? -0.053 -14.116 12.796 1.00 98.19 189 ARG A O 1
ATOM 1550 N N . LEU A 1 190 ? 1.606 -12.675 12.296 1.00 98.31 190 LEU A N 1
ATOM 1551 C CA . LEU A 1 190 ? 1.742 -12.957 10.877 1.00 98.31 190 LEU A CA 1
ATOM 1552 C C . LEU A 1 190 ? 3.049 -13.713 10.651 1.00 98.31 190 LEU A C 1
ATOM 1554 O O . LEU A 1 190 ? 4.104 -13.282 11.113 1.00 98.31 190 LEU A O 1
ATOM 1558 N N . VAL A 1 191 ? 2.972 -14.848 9.964 1.00 97.75 191 VAL A N 1
ATOM 1559 C CA . VAL A 1 191 ? 4.125 -15.627 9.504 1.00 97.75 191 VAL A CA 1
ATOM 1560 C C . VAL A 1 191 ? 4.159 -15.511 7.989 1.00 97.75 191 VAL A C 1
ATOM 1562 O O . VAL A 1 191 ? 3.194 -15.891 7.326 1.00 97.75 191 VAL A O 1
ATOM 1565 N N . PHE A 1 192 ? 5.248 -14.979 7.448 1.00 97.56 192 PHE A N 1
ATOM 1566 C CA . PHE A 1 192 ? 5.378 -14.671 6.028 1.00 97.56 192 PHE A CA 1
ATOM 1567 C C . PHE A 1 192 ? 6.164 -15.746 5.282 1.00 97.56 192 PHE A C 1
ATOM 1569 O O . PHE A 1 192 ? 7.082 -16.369 5.824 1.00 97.56 192 PHE A O 1
ATOM 1576 N N . GLN A 1 193 ? 5.846 -15.900 4.000 1.00 95.12 193 GLN A N 1
ATOM 1577 C CA . GLN A 1 193 ? 6.710 -16.596 3.057 1.00 95.12 193 GLN A CA 1
ATOM 1578 C C . GLN A 1 193 ? 8.015 -15.800 2.881 1.00 95.12 193 GLN A C 1
ATOM 1580 O O . GLN A 1 193 ? 7.964 -14.565 2.813 1.00 95.12 193 GLN A O 1
ATOM 1585 N N . PRO A 1 194 ? 9.188 -16.455 2.788 1.00 91.62 194 PRO A N 1
ATOM 1586 C CA . PRO A 1 194 ? 10.449 -15.757 2.578 1.00 91.62 194 PRO A CA 1
ATOM 1587 C C . PRO A 1 194 ? 10.416 -14.877 1.311 1.00 91.62 194 PRO A C 1
ATOM 1589 O O . PRO A 1 194 ? 10.173 -15.398 0.218 1.00 91.62 194 PRO A O 1
ATOM 1592 N N . PRO A 1 195 ? 10.671 -13.563 1.435 1.00 88.31 195 PRO A N 1
ATOM 1593 C CA . PRO A 1 195 ? 10.677 -12.643 0.309 1.00 88.31 195 PRO A CA 1
ATOM 1594 C C . PRO A 1 195 ? 11.783 -12.983 -0.700 1.00 88.31 195 PRO A C 1
ATOM 1596 O O . PRO A 1 195 ? 12.883 -13.396 -0.324 1.00 88.31 195 PRO A O 1
ATOM 1599 N N . LYS A 1 196 ? 11.510 -12.761 -1.992 1.00 87.31 196 LYS A N 1
ATOM 1600 C CA . LYS A 1 196 ? 12.489 -12.899 -3.088 1.00 87.31 196 LYS A CA 1
ATOM 1601 C C . LYS A 1 196 ? 12.696 -11.569 -3.813 1.00 87.31 196 LYS A C 1
ATOM 1603 O O . LYS A 1 196 ? 13.661 -10.847 -3.550 1.00 87.31 196 LYS A O 1
ATOM 1608 N N . LEU A 1 197 ? 11.801 -11.259 -4.750 1.00 94.25 197 LEU A N 1
ATOM 1609 C CA . LEU A 1 197 ? 11.841 -10.053 -5.575 1.00 94.25 197 LEU A CA 1
ATOM 1610 C C . LEU A 1 197 ? 11.435 -8.785 -4.812 1.00 94.25 197 LEU A C 1
ATOM 1612 O O . LEU A 1 197 ? 11.962 -7.708 -5.091 1.00 94.25 197 LEU A O 1
ATOM 1616 N N . TYR A 1 198 ? 10.544 -8.923 -3.838 1.00 95.56 198 TYR A N 1
ATOM 1617 C CA . TYR A 1 198 ? 10.005 -7.855 -2.998 1.00 95.56 198 TYR A CA 1
ATOM 1618 C C . TYR A 1 198 ? 10.343 -8.095 -1.525 1.00 95.56 198 TYR A C 1
ATOM 1620 O O . TYR A 1 198 ? 10.665 -9.219 -1.161 1.00 95.56 198 TYR A O 1
ATOM 1628 N N . ASN A 1 199 ? 10.256 -7.061 -0.691 1.00 95.62 199 ASN A N 1
ATOM 1629 C CA . ASN A 1 199 ? 10.210 -7.140 0.771 1.00 95.62 199 ASN A CA 1
ATOM 1630 C C . ASN A 1 199 ? 8.796 -6.780 1.262 1.00 95.62 199 ASN A C 1
ATOM 1632 O O . ASN A 1 199 ? 7.951 -6.368 0.467 1.00 95.62 199 ASN A O 1
ATOM 1636 N N . TYR A 1 200 ? 8.551 -6.910 2.566 1.00 96.62 200 TYR A N 1
ATOM 1637 C CA . TYR A 1 200 ? 7.295 -6.492 3.193 1.00 96.62 200 TYR A CA 1
ATOM 1638 C C . TYR A 1 200 ? 7.509 -5.253 4.061 1.00 96.62 200 TYR A C 1
ATOM 1640 O O . TYR A 1 200 ? 8.487 -5.180 4.808 1.00 96.62 200 TYR A O 1
ATOM 1648 N N . GLU A 1 201 ? 6.569 -4.321 4.002 1.00 96.19 201 GLU A N 1
ATOM 1649 C CA . GLU A 1 201 ? 6.472 -3.153 4.876 1.00 96.19 201 GLU A CA 1
ATOM 1650 C C . GLU A 1 201 ? 5.150 -3.211 5.646 1.00 96.19 201 GLU A C 1
ATOM 1652 O O . GLU A 1 201 ? 4.100 -3.486 5.061 1.00 96.19 201 GLU A O 1
ATOM 1657 N N . LEU A 1 202 ? 5.211 -3.015 6.965 1.00 97.38 202 LEU A N 1
ATOM 1658 C CA . LEU A 1 202 ? 4.055 -3.092 7.854 1.00 97.38 202 LEU A CA 1
ATOM 1659 C C . LEU A 1 202 ? 3.525 -1.698 8.186 1.00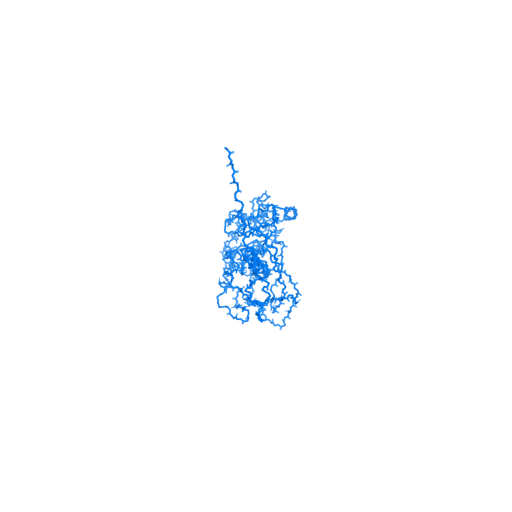 97.38 202 LEU A C 1
ATOM 1661 O O . LEU A 1 202 ? 4.261 -0.848 8.671 1.00 97.38 202 LEU A O 1
ATOM 1665 N N . HIS A 1 203 ? 2.216 -1.513 8.066 1.00 97.31 203 HIS A N 1
ATOM 1666 C CA . HIS A 1 203 ? 1.505 -0.323 8.513 1.00 97.31 203 HIS A CA 1
ATOM 1667 C C . HIS A 1 203 ? 0.378 -0.721 9.469 1.00 97.31 203 HIS A C 1
ATOM 1669 O O . HIS A 1 203 ? -0.440 -1.580 9.147 1.00 97.31 203 HIS A O 1
ATOM 1675 N N . VAL A 1 204 ? 0.312 -0.078 10.636 1.00 97.12 204 VAL A N 1
ATOM 1676 C CA . VAL A 1 204 ? -0.815 -0.199 11.576 1.00 97.12 204 VAL A CA 1
ATOM 1677 C C . VAL A 1 204 ? -1.500 1.160 11.651 1.00 97.12 204 VAL A C 1
ATOM 1679 O O . VAL A 1 204 ? -0.890 2.146 12.073 1.00 97.12 204 VAL A O 1
ATOM 1682 N N . LEU A 1 205 ? -2.738 1.218 11.171 1.00 95.38 205 LEU A N 1
ATOM 1683 C CA . LEU A 1 205 ? -3.449 2.449 10.831 1.00 95.38 205 LEU A CA 1
ATOM 1684 C C . LEU A 1 205 ? -4.890 2.418 11.349 1.00 95.38 205 LEU A C 1
ATOM 1686 O O . LEU A 1 205 ? -5.412 1.365 11.715 1.00 95.38 205 LEU A O 1
ATOM 1690 N N . SER A 1 206 ? -5.542 3.582 11.374 1.00 94.69 206 SER A N 1
ATOM 1691 C CA . SER A 1 206 ? -6.977 3.652 11.664 1.00 94.69 206 SER A CA 1
ATOM 1692 C C . SER A 1 206 ? -7.758 2.917 10.573 1.00 94.69 206 SER A C 1
ATOM 1694 O O . SER A 1 206 ? -7.284 2.810 9.442 1.00 94.69 206 SER A O 1
ATOM 1696 N N . ASN A 1 207 ? -8.936 2.383 10.894 1.00 95.62 207 ASN A N 1
ATOM 1697 C CA . ASN A 1 207 ? -9.662 1.479 9.995 1.00 95.62 207 ASN A CA 1
ATOM 1698 C C . ASN A 1 207 ? -10.042 2.095 8.632 1.00 95.62 207 ASN A C 1
ATOM 1700 O O . ASN A 1 207 ? -10.265 1.367 7.672 1.00 95.62 207 ASN A O 1
ATOM 1704 N N . GLU A 1 208 ? -10.149 3.416 8.524 1.00 93.69 208 GLU A N 1
ATOM 1705 C CA . GLU A 1 208 ? -10.418 4.128 7.266 1.00 93.69 208 GLU A CA 1
ATOM 1706 C C . GLU A 1 208 ? -9.162 4.431 6.460 1.00 93.69 208 GLU A C 1
ATOM 1708 O O . GLU A 1 208 ? -9.232 4.712 5.267 1.00 93.69 208 GLU A O 1
ATOM 1713 N N . ASP A 1 209 ? -8.018 4.429 7.127 1.00 94.38 209 ASP A N 1
ATOM 1714 C CA . ASP A 1 209 ? -6.785 4.955 6.584 1.00 94.38 209 ASP A CA 1
ATOM 1715 C C . ASP A 1 209 ? -6.013 3.863 5.843 1.00 94.38 209 ASP A C 1
ATOM 1717 O O . ASP A 1 209 ? -6.099 2.674 6.164 1.00 94.38 209 ASP A O 1
ATOM 1721 N N . VAL A 1 210 ? -5.251 4.269 4.834 1.00 95.31 210 VAL A N 1
ATOM 1722 C CA . VAL A 1 210 ? -4.489 3.363 3.969 1.00 95.31 210 VAL A CA 1
ATOM 1723 C C . VAL A 1 210 ? -3.018 3.776 3.941 1.00 95.31 210 VAL A C 1
ATOM 1725 O O . VAL A 1 210 ? -2.724 4.958 4.135 1.00 95.31 210 VAL A O 1
ATOM 1728 N N . PRO A 1 211 ? -2.079 2.838 3.716 1.00 94.94 211 PRO A N 1
ATOM 1729 C CA . PRO A 1 211 ? -0.672 3.176 3.533 1.00 94.94 211 PRO A CA 1
ATOM 1730 C C . PRO A 1 211 ? -0.486 4.221 2.427 1.00 94.94 211 PRO A C 1
ATOM 1732 O O . PRO A 1 211 ? -1.035 4.074 1.335 1.00 94.94 211 PRO A O 1
ATOM 1735 N N . ASN A 1 212 ? 0.279 5.272 2.721 1.00 90.81 212 ASN A N 1
ATOM 1736 C CA . ASN A 1 212 ? 0.514 6.395 1.819 1.00 90.81 212 ASN A CA 1
ATOM 1737 C C . ASN A 1 212 ? 1.968 6.872 1.889 1.00 90.81 212 ASN A C 1
ATOM 1739 O O . ASN A 1 212 ? 2.729 6.487 2.782 1.00 90.81 212 ASN A O 1
ATOM 1743 N N . PHE A 1 213 ? 2.344 7.751 0.964 1.00 85.31 213 PHE A N 1
ATOM 1744 C CA . PHE A 1 213 ? 3.708 8.280 0.888 1.00 85.31 213 PHE A CA 1
ATOM 1745 C C . PHE A 1 213 ? 4.139 9.071 2.133 1.00 85.31 213 PHE A C 1
ATOM 1747 O O . PHE A 1 213 ? 5.292 9.006 2.552 1.00 85.31 213 PHE A O 1
ATOM 1754 N N . ALA A 1 214 ? 3.202 9.761 2.785 1.00 80.44 214 ALA A N 1
ATOM 1755 C CA . ALA A 1 214 ? 3.482 10.591 3.952 1.00 80.44 214 ALA A CA 1
ATOM 1756 C C . ALA A 1 214 ? 3.902 9.785 5.197 1.00 80.44 214 ALA A C 1
ATOM 1758 O O . ALA A 1 214 ? 4.438 10.366 6.146 1.00 80.44 214 ALA A O 1
ATOM 1759 N N . ARG A 1 215 ? 3.662 8.465 5.227 1.00 79.81 215 ARG A N 1
ATOM 1760 C CA . ARG A 1 215 ? 3.967 7.613 6.381 1.00 79.81 215 ARG A CA 1
ATOM 1761 C C . ARG A 1 215 ? 4.567 6.267 5.974 1.00 79.81 215 ARG A C 1
ATOM 1763 O O . ARG A 1 215 ? 3.846 5.308 5.704 1.00 79.81 215 ARG A O 1
ATOM 1770 N N . SER A 1 216 ? 5.890 6.165 6.068 1.00 81.06 216 SER A N 1
ATOM 1771 C CA . SER A 1 216 ? 6.596 4.883 5.974 1.00 81.06 216 SER A CA 1
ATOM 1772 C C . SER A 1 216 ? 6.357 4.013 7.210 1.00 81.06 216 SER A C 1
ATOM 1774 O O . SER A 1 216 ? 6.342 4.489 8.349 1.00 81.06 216 SER A O 1
ATOM 1776 N N . GLY A 1 217 ? 6.173 2.724 6.971 1.00 87.31 217 GLY A N 1
ATOM 1777 C CA . GLY A 1 217 ? 6.109 1.667 7.961 1.00 87.31 217 GLY A CA 1
ATOM 1778 C C . GLY A 1 217 ? 7.464 0.980 8.172 1.00 87.31 217 GLY A C 1
ATOM 1779 O O . GLY A 1 217 ? 8.385 1.108 7.361 1.00 87.31 217 GLY A O 1
ATOM 1780 N N . PRO A 1 218 ? 7.638 0.238 9.277 1.00 92.44 218 PRO A N 1
ATOM 1781 C CA . PRO A 1 218 ? 8.803 -0.617 9.457 1.00 92.44 218 PRO A CA 1
ATOM 1782 C C . PRO A 1 218 ? 8.822 -1.769 8.441 1.00 92.44 218 PRO A C 1
ATOM 1784 O O . PRO A 1 218 ? 7.827 -2.466 8.230 1.00 92.44 218 PRO A O 1
ATOM 1787 N N . GLY A 1 219 ? 9.996 -2.018 7.858 1.00 93.31 219 GLY A N 1
ATOM 1788 C CA . GLY A 1 219 ? 10.240 -3.203 7.039 1.00 93.31 219 GLY A CA 1
ATOM 1789 C C . GLY A 1 219 ? 10.275 -4.483 7.881 1.00 93.31 219 GLY A C 1
ATOM 1790 O O . GLY A 1 219 ? 10.828 -4.503 8.981 1.00 93.31 219 GLY A O 1
ATOM 1791 N N . ILE A 1 220 ? 9.726 -5.573 7.348 1.00 93.88 220 ILE A N 1
ATOM 1792 C CA . ILE A 1 220 ? 9.731 -6.885 8.004 1.00 93.88 220 ILE A CA 1
ATOM 1793 C C . ILE A 1 220 ? 11.034 -7.612 7.678 1.00 93.88 220 ILE A C 1
ATOM 1795 O O . ILE A 1 220 ? 11.384 -7.820 6.513 1.00 93.88 220 ILE A O 1
ATOM 1799 N N . THR A 1 221 ? 11.756 -8.013 8.721 1.00 91.69 221 THR A N 1
ATOM 1800 C CA . THR A 1 221 ? 13.068 -8.658 8.597 1.00 91.69 221 THR A CA 1
ATOM 1801 C C . THR A 1 221 ? 12.972 -10.180 8.709 1.00 91.69 221 THR A C 1
ATOM 1803 O O . THR A 1 221 ? 11.908 -10.742 8.954 1.00 91.69 221 THR A O 1
ATOM 1806 N N . SER A 1 222 ? 14.104 -10.866 8.537 1.00 91.25 222 SER A N 1
ATOM 1807 C CA . SER A 1 222 ? 14.226 -12.322 8.686 1.00 91.25 222 SER A CA 1
ATOM 1808 C C . SER A 1 222 ? 14.197 -12.812 10.142 1.00 91.25 222 SER A C 1
ATOM 1810 O O . SER A 1 222 ? 14.583 -13.955 10.400 1.00 91.25 222 SER A O 1
ATOM 1812 N N . TYR A 1 223 ? 13.807 -11.957 11.086 1.00 91.75 223 TYR A N 1
ATOM 1813 C CA . TYR A 1 223 ? 13.735 -12.249 12.512 1.00 91.75 223 TYR A CA 1
ATOM 1814 C C . TYR A 1 223 ? 12.317 -12.046 13.025 1.00 91.75 223 TYR A C 1
ATOM 1816 O O . TYR A 1 223 ? 11.556 -11.232 12.498 1.00 91.75 223 TYR A O 1
ATOM 1824 N N . HIS A 1 224 ? 11.977 -12.766 14.090 1.00 95.12 224 HIS A N 1
ATOM 1825 C CA . HIS A 1 224 ? 10.710 -12.559 14.765 1.00 95.12 224 HIS A CA 1
ATOM 1826 C C . HIS A 1 224 ? 10.733 -11.244 15.551 1.00 95.12 224 HIS A C 1
ATOM 1828 O O . HIS A 1 224 ? 11.524 -11.075 16.477 1.00 95.12 224 HIS A O 1
ATOM 1834 N N . THR A 1 225 ? 9.821 -10.339 15.210 1.00 95.25 225 THR A N 1
ATOM 1835 C CA . THR A 1 225 ? 9.664 -9.042 15.877 1.00 95.25 225 THR A CA 1
ATOM 1836 C C . THR A 1 225 ? 8.261 -8.905 16.451 1.00 95.25 225 THR A C 1
ATOM 1838 O O . THR A 1 225 ? 7.284 -9.322 15.827 1.00 95.25 225 THR A O 1
ATOM 1841 N N . LYS A 1 226 ? 8.134 -8.274 17.612 1.00 96.38 226 LYS A N 1
ATOM 1842 C CA . LYS A 1 226 ? 6.852 -7.929 18.219 1.00 96.38 226 LYS A CA 1
ATOM 1843 C C . LYS A 1 226 ? 6.749 -6.429 18.410 1.00 96.38 226 LYS A C 1
ATOM 1845 O O . LYS A 1 226 ? 7.534 -5.864 19.162 1.00 96.38 226 LYS A O 1
ATOM 1850 N N . GLN A 1 227 ? 5.742 -5.830 17.795 1.00 95.88 227 GLN A N 1
ATOM 1851 C CA . GLN A 1 227 ? 5.447 -4.406 17.869 1.00 95.88 227 GLN A CA 1
ATOM 1852 C C . GLN A 1 227 ? 4.244 -4.184 18.781 1.00 95.88 227 GLN A C 1
ATOM 1854 O O . GLN A 1 227 ? 3.221 -4.871 18.675 1.00 95.88 227 GLN A O 1
ATOM 1859 N N . ILE A 1 228 ? 4.380 -3.250 19.712 1.00 96.25 228 ILE A N 1
ATOM 1860 C CA . ILE A 1 228 ? 3.387 -2.977 20.744 1.00 96.25 228 ILE A CA 1
ATOM 1861 C C . ILE A 1 228 ? 2.754 -1.618 20.464 1.00 96.25 228 ILE A C 1
ATOM 1863 O O . ILE A 1 228 ? 3.456 -0.621 20.288 1.00 96.25 228 ILE A O 1
ATOM 1867 N N . TYR A 1 229 ? 1.425 -1.586 20.445 1.00 95.44 229 TYR A N 1
ATOM 1868 C CA . TYR A 1 229 ? 0.637 -0.399 20.149 1.00 95.44 229 TYR A CA 1
ATOM 1869 C C . TYR A 1 229 ? -0.371 -0.098 21.254 1.00 95.44 229 TYR A C 1
ATOM 1871 O O . TYR A 1 229 ? -0.989 -1.001 21.817 1.00 95.44 229 TYR A O 1
ATOM 1879 N N . GLU A 1 230 ? -0.574 1.185 21.515 1.00 93.06 230 GLU A N 1
ATOM 1880 C CA . GLU A 1 230 ? -1.697 1.716 22.278 1.00 93.06 230 GLU A CA 1
ATOM 1881 C C . GLU A 1 230 ? -2.738 2.268 21.297 1.00 93.06 230 GLU A C 1
ATOM 1883 O O . GLU A 1 230 ? -2.386 2.957 20.336 1.00 93.06 230 GLU A O 1
ATOM 1888 N N . VAL A 1 231 ? -4.013 1.946 21.524 1.00 89.69 231 VAL A N 1
ATOM 1889 C CA . VAL A 1 231 ? -5.128 2.397 20.679 1.00 89.69 231 VAL A CA 1
ATOM 1890 C C . VAL A 1 231 ? -6.125 3.150 21.539 1.00 89.69 231 VAL A C 1
ATOM 1892 O O . VAL A 1 231 ? -6.696 2.590 22.478 1.00 89.69 231 VAL A O 1
ATOM 1895 N N . GLU A 1 232 ? -6.360 4.409 21.187 1.00 85.88 232 GLU A N 1
ATOM 1896 C CA . GLU A 1 232 ? -7.391 5.242 21.790 1.00 85.88 232 GLU A CA 1
ATOM 1897 C C . GLU A 1 232 ? -8.460 5.569 20.748 1.00 85.88 232 GLU A C 1
ATOM 1899 O O . GLU A 1 232 ? -8.187 6.131 19.683 1.00 85.88 232 GLU A O 1
ATOM 1904 N N . GLU A 1 233 ? -9.706 5.242 21.070 1.00 73.12 233 GLU A N 1
ATOM 1905 C CA . GLU A 1 233 ? -10.848 5.683 20.279 1.00 73.12 233 GLU A CA 1
ATOM 1906 C C . GLU A 1 233 ? -11.135 7.150 20.608 1.00 73.12 233 GLU A C 1
ATOM 1908 O O . GLU A 1 233 ? -11.297 7.527 21.774 1.00 73.12 233 GLU A O 1
ATOM 1913 N N . THR A 1 234 ? -11.204 8.005 19.589 1.00 65.62 234 THR A N 1
ATOM 1914 C CA . THR A 1 234 ? -11.618 9.391 19.804 1.00 65.62 234 THR A CA 1
ATOM 1915 C C . THR A 1 234 ? -13.135 9.441 20.007 1.00 65.62 234 THR A C 1
ATOM 1917 O O . THR A 1 234 ? -13.927 9.424 19.073 1.00 65.62 234 THR A O 1
ATOM 1920 N N . PHE A 1 235 ? -13.573 9.533 21.265 1.00 55.16 235 PHE A N 1
ATOM 1921 C CA . PHE A 1 235 ? -14.997 9.563 21.641 1.00 55.16 235 PHE A CA 1
ATOM 1922 C C . PHE A 1 235 ? -15.729 10.878 21.328 1.00 55.16 235 PHE A C 1
ATOM 1924 O O . PHE A 1 235 ? -16.883 11.051 21.728 1.00 55.16 235 PHE A O 1
ATOM 1931 N N . ASN A 1 236 ? -15.112 11.807 20.593 1.00 59.09 236 ASN A N 1
ATOM 1932 C CA . ASN A 1 236 ? -15.815 12.992 20.108 1.00 59.09 236 ASN A CA 1
ATOM 1933 C C . ASN A 1 236 ? -16.759 12.582 18.975 1.00 59.09 236 ASN A C 1
ATOM 1935 O O . ASN A 1 236 ? -16.437 12.732 17.799 1.00 59.09 236 ASN A O 1
ATOM 1939 N N . ARG A 1 237 ? -17.934 12.058 19.355 1.00 61.53 237 ARG A N 1
ATOM 1940 C CA . ARG A 1 237 ? -19.034 11.673 18.465 1.00 61.53 237 ARG A CA 1
ATOM 1941 C C . ARG A 1 237 ? -19.564 12.905 17.735 1.00 61.53 237 ARG A C 1
ATOM 1943 O O . ARG A 1 237 ? -20.572 13.493 18.119 1.00 61.53 237 ARG A O 1
ATOM 1950 N N . LYS A 1 238 ? -18.861 13.305 16.681 1.00 77.81 238 LYS A N 1
ATOM 1951 C CA . LYS A 1 238 ? -19.351 14.264 15.696 1.00 77.81 238 LYS A CA 1
ATOM 1952 C C . LYS A 1 238 ? -20.508 13.609 14.950 1.00 77.81 238 LYS A C 1
ATOM 1954 O O . LYS A 1 238 ? -20.470 12.415 14.659 1.00 77.81 238 LYS A O 1
ATOM 1959 N N . SER A 1 239 ? -21.559 14.370 14.682 1.00 79.19 239 SER A N 1
ATOM 1960 C CA . SER A 1 239 ? -22.731 13.843 13.990 1.00 79.19 239 SER A CA 1
ATOM 1961 C C . SER A 1 239 ? -22.510 13.880 12.483 1.00 79.19 239 SER A C 1
ATOM 1963 O O . SER A 1 239 ? -22.095 14.903 11.943 1.00 79.19 239 SER A O 1
ATOM 1965 N N . ILE A 1 240 ? -22.850 12.798 11.780 1.00 83.38 240 ILE A N 1
ATOM 1966 C CA . ILE A 1 240 ? -22.871 12.787 10.308 1.00 83.38 240 ILE A CA 1
ATOM 1967 C C . ILE A 1 240 ? -23.885 13.784 9.728 1.00 83.38 240 ILE A C 1
ATOM 1969 O O . ILE A 1 240 ? -23.716 14.261 8.612 1.00 83.38 240 ILE A O 1
ATOM 1973 N N . ASN A 1 241 ? -24.905 14.152 10.510 1.00 87.75 241 ASN A N 1
ATOM 1974 C CA . ASN A 1 241 ? -25.914 15.134 10.109 1.00 87.75 241 ASN A CA 1
ATOM 1975 C C . ASN A 1 241 ? -25.397 16.583 10.176 1.00 87.75 241 ASN A C 1
ATOM 1977 O O . ASN A 1 241 ? -26.047 17.483 9.647 1.00 87.75 241 ASN A O 1
ATOM 1981 N N . GLU A 1 242 ? -24.260 16.830 10.835 1.00 90.31 242 GLU A N 1
ATOM 1982 C CA . GLU A 1 242 ? -23.620 18.145 10.837 1.00 90.31 242 GLU A CA 1
ATOM 1983 C C . GLU A 1 242 ? -22.799 18.340 9.553 1.00 90.31 242 GLU A C 1
ATOM 1985 O O . GLU A 1 242 ? -22.026 17.457 9.157 1.00 90.31 242 GLU A O 1
ATOM 1990 N N . PRO A 1 243 ? -22.906 19.508 8.896 1.00 91.81 243 PRO A N 1
ATOM 1991 C CA . PRO A 1 243 ? -22.153 19.775 7.680 1.00 91.81 243 PRO A CA 1
ATOM 1992 C C . PRO A 1 243 ? -20.642 19.714 7.943 1.00 91.81 243 PRO A C 1
ATOM 1994 O O . PRO A 1 243 ? -20.160 20.141 8.996 1.00 91.81 243 PRO A O 1
ATOM 1997 N N . VAL A 1 244 ? -19.885 19.242 6.943 1.00 92.31 244 VAL A N 1
ATOM 1998 C CA . VAL A 1 244 ? -18.409 19.135 6.968 1.00 92.31 244 VAL A CA 1
ATOM 1999 C C . VAL A 1 244 ? -17.760 20.423 7.495 1.00 92.31 244 VAL A C 1
ATOM 2001 O O . VAL A 1 244 ? -16.844 20.377 8.312 1.00 92.31 244 VAL A O 1
ATOM 2004 N N . SER A 1 245 ? -18.272 21.585 7.078 1.00 90.81 245 SER A N 1
ATOM 2005 C CA . SER A 1 245 ? -17.760 22.907 7.457 1.00 90.81 245 SER A CA 1
ATOM 2006 C C . SER A 1 245 ? -17.893 23.246 8.945 1.00 90.81 245 SER A C 1
ATOM 2008 O O . SER A 1 245 ? -17.153 24.094 9.434 1.00 90.81 245 SER A O 1
ATOM 2010 N N . GLN A 1 246 ? -18.802 22.614 9.688 1.00 91.00 246 GLN A N 1
ATOM 2011 C CA . GLN A 1 246 ? -18.919 22.819 11.135 1.00 91.00 246 GLN A CA 1
ATOM 2012 C C . GLN A 1 246 ? -18.018 21.855 11.900 1.00 91.00 246 GLN A C 1
ATOM 2014 O O . GLN A 1 246 ? -17.302 22.261 12.812 1.00 91.00 246 GLN A O 1
ATOM 2019 N N . ARG A 1 247 ? -18.008 20.584 11.494 1.00 91.56 247 ARG A N 1
ATOM 2020 C CA . ARG A 1 247 ? -17.262 19.542 12.203 1.00 91.56 247 ARG A CA 1
ATOM 2021 C C . ARG A 1 247 ? -15.789 19.444 11.812 1.00 91.56 247 ARG A C 1
ATOM 2023 O O . ARG A 1 247 ? -15.028 18.823 12.551 1.00 91.56 247 ARG A O 1
ATOM 2030 N N . GLN A 1 248 ? -15.375 20.065 10.704 1.00 91.69 248 GLN A N 1
ATOM 2031 C CA . GLN A 1 248 ? -13.974 20.158 10.261 1.00 91.69 248 GLN A CA 1
ATOM 2032 C C . GLN A 1 248 ? -13.291 18.784 10.119 1.00 91.69 248 GLN A C 1
ATOM 2034 O O . GLN A 1 248 ? -12.116 18.613 10.427 1.00 91.69 248 GLN A O 1
ATOM 2039 N N . CYS A 1 249 ? -14.060 17.777 9.712 1.00 92.12 249 CYS A N 1
ATOM 2040 C CA . CYS A 1 249 ? -13.605 16.424 9.405 1.00 92.12 249 CYS A CA 1
ATOM 2041 C C . CYS A 1 249 ? -14.590 15.790 8.416 1.00 92.12 249 CYS A C 1
ATOM 2043 O O . CYS A 1 249 ? -15.669 16.346 8.193 1.00 92.12 249 CYS A O 1
ATOM 2045 N N . ARG A 1 250 ? -14.234 14.639 7.843 1.00 93.31 250 ARG A N 1
ATOM 2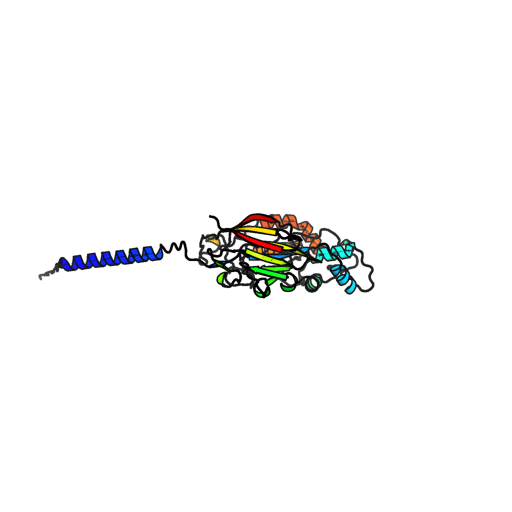046 C CA . ARG A 1 250 ? -15.091 13.851 6.941 1.00 93.31 250 ARG A CA 1
ATOM 2047 C C . ARG A 1 250 ? -15.249 12.413 7.438 1.00 93.31 250 ARG A C 1
ATOM 2049 O O . ARG A 1 250 ? -14.344 11.868 8.065 1.00 93.31 250 ARG A O 1
ATOM 2056 N N . PHE A 1 251 ? -16.412 11.818 7.199 1.00 92.94 251 PHE A N 1
ATOM 2057 C CA . PHE A 1 251 ? -16.665 10.397 7.439 1.00 92.94 251 PHE A CA 1
ATOM 2058 C C . PHE A 1 251 ? -16.255 9.575 6.214 1.00 92.94 251 PHE A C 1
ATOM 2060 O O . PHE A 1 251 ? -16.328 10.103 5.105 1.00 92.94 251 PHE A O 1
ATOM 2067 N N . PRO A 1 252 ? -15.918 8.282 6.372 1.00 93.19 252 PRO A N 1
ATOM 2068 C CA . PRO A 1 252 ? -15.580 7.411 5.243 1.00 93.19 252 PRO A CA 1
ATOM 2069 C C . PRO A 1 252 ? -16.657 7.357 4.153 1.00 93.19 252 PRO A C 1
ATOM 2071 O O . PRO A 1 252 ? -16.341 7.273 2.970 1.00 93.19 252 PRO A O 1
ATOM 2074 N N . SER A 1 253 ? -17.930 7.496 4.533 1.00 92.38 253 SER A N 1
ATOM 2075 C CA . SER A 1 253 ? -19.071 7.548 3.612 1.00 92.38 253 SER A CA 1
ATOM 2076 C C . SER A 1 253 ? -19.165 8.838 2.784 1.00 92.38 253 SER A C 1
ATOM 2078 O O . SER A 1 253 ? -20.006 8.933 1.901 1.00 92.38 253 SER A O 1
ATOM 2080 N N . GLU A 1 254 ? -18.359 9.860 3.077 1.00 92.88 254 GLU A N 1
ATOM 2081 C CA . GLU A 1 254 ? -18.356 11.151 2.373 1.00 92.88 254 GLU A CA 1
ATOM 2082 C C . GLU A 1 254 ? -17.228 11.230 1.347 1.00 92.88 254 GLU A C 1
ATOM 2084 O O . GLU A 1 254 ? -16.467 12.203 1.286 1.00 92.88 254 GLU A O 1
ATOM 2089 N N . HIS A 1 255 ? -17.118 10.161 0.568 1.00 90.06 255 HIS A N 1
ATOM 2090 C CA . HIS A 1 255 ? -16.139 10.008 -0.489 1.00 90.06 255 HIS A CA 1
ATOM 2091 C C . HIS A 1 255 ? -16.537 10.773 -1.757 1.00 90.06 255 HIS A C 1
ATOM 2093 O O . HIS A 1 255 ? -17.716 10.960 -2.058 1.00 90.06 255 HIS A O 1
ATOM 2099 N N . SER A 1 256 ? -15.532 11.216 -2.511 1.00 86.00 256 SER A N 1
ATOM 2100 C CA . SER A 1 256 ? -15.697 11.806 -3.847 1.00 86.00 256 SER A CA 1
ATOM 2101 C C . SER A 1 256 ? -15.594 10.771 -4.968 1.00 86.00 256 SER A C 1
ATOM 2103 O O . SER A 1 256 ? -16.101 11.011 -6.059 1.00 86.00 256 SER A O 1
ATOM 2105 N N . ILE A 1 257 ? -14.966 9.627 -4.690 1.00 88.44 257 ILE A N 1
ATOM 2106 C CA . ILE A 1 257 ? -14.685 8.562 -5.653 1.00 88.44 257 ILE A CA 1
ATOM 2107 C C . ILE A 1 257 ? -15.564 7.369 -5.294 1.00 88.44 257 ILE A C 1
ATOM 2109 O O . ILE A 1 257 ? -15.597 6.942 -4.141 1.00 88.44 257 ILE A O 1
ATOM 2113 N N . GLU A 1 258 ? -16.333 6.862 -6.251 1.00 87.81 258 GLU A N 1
ATOM 2114 C CA . GLU A 1 258 ? -17.213 5.718 -6.015 1.00 87.81 258 GLU A CA 1
ATOM 2115 C C . GLU A 1 258 ? -16.398 4.474 -5.630 1.00 87.81 258 GLU A C 1
ATOM 2117 O O . GLU A 1 258 ? -15.404 4.147 -6.271 1.00 87.81 258 GLU A O 1
ATOM 2122 N N . GLY A 1 259 ? -16.811 3.788 -4.561 1.00 86.69 259 GLY A N 1
ATOM 2123 C CA . GLY A 1 259 ? -16.150 2.572 -4.080 1.00 86.69 259 GLY A CA 1
ATOM 2124 C C . GLY A 1 259 ? -14.864 2.789 -3.275 1.00 86.69 259 GLY A C 1
ATOM 2125 O O . GLY A 1 259 ? -14.340 1.818 -2.740 1.00 86.69 259 GLY A O 1
ATOM 2126 N N . ILE A 1 260 ? -14.377 4.027 -3.133 1.00 91.75 260 ILE A N 1
ATOM 2127 C CA . ILE A 1 260 ? -13.189 4.352 -2.332 1.00 91.75 260 ILE A CA 1
ATOM 2128 C C . ILE A 1 260 ? -13.621 5.204 -1.136 1.00 91.75 260 ILE A C 1
ATOM 2130 O O . ILE A 1 260 ? -13.929 6.382 -1.317 1.00 91.75 260 ILE A O 1
ATOM 2134 N N . PRO A 1 261 ? -13.652 4.662 0.092 1.00 94.50 261 PRO A N 1
ATOM 2135 C CA . PRO A 1 261 ? -14.001 5.436 1.272 1.00 94.50 261 PRO A CA 1
ATOM 2136 C C . PRO A 1 261 ? -13.074 6.633 1.485 1.00 94.50 261 PRO A C 1
ATOM 2138 O O . PRO A 1 261 ? -11.875 6.608 1.187 1.00 94.50 261 PRO A O 1
ATOM 2141 N N . TYR A 1 262 ? -13.630 7.695 2.061 1.00 95.00 262 TYR A N 1
ATOM 2142 C CA . TYR A 1 262 ? -12.834 8.849 2.432 1.00 95.00 262 TYR A CA 1
ATOM 2143 C C . TYR A 1 262 ? -11.901 8.515 3.598 1.00 95.00 262 TYR A C 1
ATOM 2145 O O . TYR A 1 262 ? -12.337 8.128 4.684 1.00 95.00 262 TYR A O 1
ATOM 2153 N N . SER A 1 263 ? -10.623 8.808 3.414 1.00 94.12 263 SER A N 1
ATOM 2154 C CA . SER A 1 263 ? -9.673 9.019 4.492 1.00 94.12 263 SER A CA 1
ATOM 2155 C C . SER A 1 263 ? -8.772 10.189 4.149 1.00 94.12 263 SER A C 1
ATOM 2157 O O . SER A 1 263 ? -8.730 10.675 3.015 1.00 94.12 263 SER A O 1
ATOM 2159 N N . HIS A 1 264 ? -8.043 10.669 5.152 1.00 92.38 264 HIS A N 1
ATOM 2160 C CA . HIS A 1 264 ? -7.032 11.683 4.900 1.00 92.38 264 HIS A CA 1
ATOM 2161 C C . HIS A 1 264 ? -5.984 11.159 3.903 1.00 92.38 264 HIS A C 1
ATOM 2163 O O . HIS A 1 264 ? -5.599 11.887 2.992 1.00 92.38 264 HIS A O 1
ATOM 2169 N N . SER A 1 265 ? -5.593 9.884 4.010 1.00 92.88 265 SER A N 1
ATOM 2170 C CA . SER A 1 265 ? -4.628 9.267 3.098 1.00 92.88 265 SER A CA 1
ATOM 2171 C C . SER A 1 265 ? -5.139 9.103 1.674 1.00 92.88 265 SER A C 1
ATOM 2173 O O . SER A 1 265 ? -4.395 9.415 0.747 1.00 92.88 265 SER A O 1
ATOM 2175 N N . THR A 1 266 ? -6.390 8.669 1.466 1.00 93.44 266 THR A N 1
ATOM 2176 C CA . THR A 1 266 ? -6.930 8.554 0.099 1.00 93.44 266 THR A CA 1
ATOM 2177 C C . THR A 1 266 ? -7.062 9.923 -0.564 1.00 93.44 266 THR A C 1
ATOM 2179 O O . THR A 1 266 ? -6.709 10.068 -1.733 1.00 93.44 266 THR A O 1
ATOM 2182 N N . CYS A 1 267 ? -7.465 10.950 0.193 1.00 93.00 267 CYS A N 1
ATOM 2183 C CA . CYS A 1 267 ? -7.500 12.330 -0.294 1.00 93.00 267 CYS A CA 1
ATOM 2184 C C . CYS A 1 267 ? -6.108 12.828 -0.704 1.00 93.00 267 CYS A C 1
ATOM 2186 O O . CYS A 1 267 ? -5.923 13.295 -1.826 1.00 93.00 267 CYS A O 1
ATOM 2188 N N . VAL A 1 268 ? -5.120 12.694 0.184 1.00 91.31 268 VAL A N 1
ATOM 2189 C CA . VAL A 1 268 ? -3.744 13.145 -0.062 1.00 91.31 268 VAL A CA 1
ATOM 2190 C C . VAL A 1 268 ? -3.124 12.430 -1.267 1.00 91.31 268 VAL A C 1
ATOM 2192 O O . VAL A 1 268 ? -2.558 13.095 -2.134 1.00 91.31 268 VAL A O 1
ATOM 2195 N N . GLY A 1 269 ? -3.301 11.111 -1.379 1.00 90.88 269 GLY A N 1
ATOM 2196 C CA . GLY A 1 269 ? -2.829 10.343 -2.535 1.00 90.88 269 GLY A CA 1
ATOM 2197 C C . GLY A 1 269 ? -3.503 10.761 -3.849 1.00 90.88 269 GLY A C 1
ATOM 2198 O O . GLY A 1 269 ? -2.835 10.877 -4.877 1.00 90.88 269 GLY A O 1
ATOM 2199 N N . ASN A 1 270 ? -4.808 11.068 -3.838 1.00 90.75 270 ASN A N 1
ATOM 2200 C CA . ASN A 1 270 ? -5.493 11.567 -5.038 1.00 90.75 270 ASN A CA 1
ATOM 2201 C C . ASN A 1 270 ? -4.970 12.945 -5.459 1.00 90.75 270 ASN A C 1
ATOM 2203 O O . ASN A 1 270 ? -4.692 13.165 -6.634 1.00 90.75 270 ASN A O 1
ATOM 2207 N N . ARG A 1 271 ? -4.744 13.851 -4.499 1.00 90.62 271 ARG A N 1
ATOM 2208 C CA . ARG A 1 271 ? -4.157 15.174 -4.771 1.00 90.62 271 ARG A CA 1
ATOM 2209 C C . ARG A 1 271 ? -2.747 15.064 -5.341 1.00 90.62 271 ARG A C 1
ATOM 2211 O O . ARG A 1 271 ? -2.408 15.808 -6.259 1.00 90.62 271 ARG A O 1
ATOM 2218 N N . PHE A 1 272 ? -1.951 14.114 -4.852 1.00 90.25 272 PHE A N 1
ATOM 2219 C CA . PHE A 1 272 ? -0.647 13.809 -5.436 1.00 90.25 272 PHE A CA 1
ATOM 2220 C C . PHE A 1 272 ? -0.779 13.369 -6.902 1.00 90.25 272 PHE A C 1
ATOM 2222 O O . PHE A 1 272 ? -0.080 13.893 -7.771 1.00 90.25 272 PHE A O 1
ATOM 2229 N N . SER A 1 273 ? -1.720 12.467 -7.197 1.00 91.25 273 SER A N 1
ATOM 2230 C CA . SER A 1 273 ? -2.010 12.033 -8.569 1.00 91.25 273 SER A CA 1
ATOM 2231 C C . SER A 1 273 ? -2.452 13.184 -9.475 1.00 91.25 273 SER A C 1
ATOM 2233 O O . SER A 1 273 ? -1.973 13.290 -10.602 1.00 91.25 273 SER A O 1
ATOM 2235 N N . GLU A 1 274 ? -3.363 14.040 -9.009 1.00 91.94 274 GLU A N 1
ATOM 2236 C CA . GLU A 1 274 ? -3.856 15.203 -9.757 1.00 91.94 274 GLU A CA 1
ATOM 2237 C C . GLU A 1 274 ? -2.708 16.158 -10.110 1.00 91.94 274 GLU A C 1
ATOM 2239 O O . GLU A 1 274 ? -2.578 16.575 -11.259 1.00 91.94 274 GLU A O 1
ATOM 2244 N N . MET A 1 275 ? -1.806 16.436 -9.164 1.00 92.00 275 MET A N 1
ATOM 2245 C CA . MET A 1 275 ? -0.625 17.263 -9.435 1.00 92.00 275 MET A CA 1
ATOM 2246 C C . MET A 1 275 ? 0.332 16.610 -10.431 1.00 92.00 275 MET A C 1
ATOM 2248 O O . MET A 1 275 ? 0.884 17.304 -11.287 1.00 92.00 275 MET A O 1
ATOM 2252 N N . GLY A 1 276 ? 0.515 15.289 -10.348 1.00 92.38 276 GLY A N 1
ATOM 2253 C CA . GLY A 1 276 ? 1.292 14.536 -11.329 1.00 92.38 276 GLY A CA 1
ATOM 2254 C C . GLY A 1 276 ? 0.717 14.685 -12.738 1.00 92.38 276 GLY A C 1
ATOM 2255 O O . GLY A 1 276 ? 1.447 15.015 -13.677 1.00 92.38 276 GLY A O 1
ATOM 2256 N N . MET A 1 277 ? -0.604 14.550 -12.876 1.00 93.62 277 MET A N 1
ATOM 2257 C CA . MET A 1 277 ? -1.307 14.778 -14.139 1.00 93.62 277 MET A CA 1
ATOM 2258 C C . MET A 1 277 ? -1.146 16.222 -14.633 1.00 93.62 277 MET A C 1
ATOM 2260 O O . MET A 1 277 ? -0.806 16.429 -15.795 1.00 93.62 277 MET A O 1
ATOM 2264 N N . ASP A 1 278 ? -1.291 17.221 -13.766 1.00 93.62 278 ASP A N 1
ATOM 2265 C CA . ASP A 1 278 ? -1.166 18.633 -14.146 1.00 93.62 278 ASP A CA 1
ATOM 2266 C C . ASP A 1 278 ? 0.259 19.022 -14.575 1.00 93.62 278 ASP A C 1
ATOM 2268 O O . ASP A 1 278 ? 0.447 19.860 -15.463 1.00 93.62 278 ASP A O 1
ATOM 2272 N N . LYS A 1 279 ? 1.285 18.450 -13.932 1.00 94.19 279 LYS A N 1
ATOM 2273 C CA . LYS A 1 279 ? 2.697 18.802 -14.166 1.00 94.19 279 LYS A CA 1
ATOM 2274 C C . LYS A 1 279 ? 3.355 17.969 -15.254 1.00 94.19 279 LYS A C 1
ATOM 2276 O O . LYS A 1 279 ? 4.129 18.506 -16.043 1.00 94.19 279 LYS A O 1
ATOM 2281 N N . CYS A 1 280 ? 3.064 16.675 -15.275 1.00 93.50 280 CYS A N 1
ATOM 2282 C CA . CYS A 1 280 ? 3.771 15.685 -16.080 1.00 93.50 280 CYS A CA 1
ATOM 2283 C C . CYS A 1 280 ? 2.851 14.922 -17.039 1.00 93.50 280 CYS A C 1
ATOM 2285 O O . CYS A 1 280 ? 3.338 14.081 -17.796 1.00 93.50 280 CYS A O 1
ATOM 2287 N N . ASN A 1 281 ? 1.543 15.220 -17.044 1.00 94.25 281 ASN A N 1
ATOM 2288 C CA . ASN A 1 281 ? 0.531 14.556 -17.871 1.00 94.25 281 ASN A CA 1
ATOM 2289 C C . ASN A 1 281 ? 0.503 13.028 -17.681 1.00 94.25 281 ASN A C 1
ATOM 2291 O O . ASN A 1 281 ? 0.192 12.277 -18.606 1.00 94.25 281 ASN A O 1
ATOM 2295 N N . CYS A 1 282 ? 0.894 12.570 -16.492 1.00 93.00 282 CYS A N 1
ATOM 2296 C CA . CYS A 1 282 ? 0.860 11.176 -16.079 1.00 93.00 282 CYS A CA 1
ATOM 2297 C C . CYS A 1 282 ? 0.912 11.080 -14.547 1.00 93.00 282 CYS A C 1
ATOM 2299 O O . CYS A 1 282 ? 1.361 12.008 -13.874 1.00 93.00 282 CYS A O 1
ATOM 2301 N N . SER A 1 283 ? 0.518 9.934 -13.997 1.00 92.38 283 SER A N 1
ATOM 2302 C CA . SER A 1 283 ? 0.673 9.613 -12.577 1.00 92.38 283 SER A CA 1
ATOM 2303 C C . SER A 1 283 ? 1.251 8.206 -12.391 1.00 92.38 283 SER A C 1
ATOM 2305 O O . SER A 1 283 ? 1.207 7.372 -13.295 1.00 92.38 283 SER A O 1
ATOM 2307 N N . VAL A 1 284 ? 1.813 7.925 -11.217 1.00 91.19 284 VAL A N 1
ATOM 2308 C CA . VAL A 1 284 ? 2.225 6.564 -10.817 1.00 91.19 284 VAL A CA 1
ATOM 2309 C C . VAL A 1 284 ? 1.102 5.786 -10.136 1.00 91.19 284 VAL A C 1
ATOM 2311 O O . VAL A 1 284 ? 1.242 4.588 -9.905 1.00 91.19 284 VAL A O 1
ATOM 2314 N N . PHE A 1 285 ? 0.003 6.460 -9.805 1.00 90.50 285 PHE A N 1
ATOM 2315 C CA . PHE A 1 285 ? -1.143 5.883 -9.117 1.00 90.50 285 PHE A CA 1
ATOM 2316 C C . PHE A 1 285 ? -2.342 6.843 -9.181 1.00 90.50 285 PHE A C 1
ATOM 2318 O O . PHE A 1 285 ? -2.140 8.048 -9.102 1.00 90.50 285 PHE A O 1
ATOM 2325 N N . SER A 1 286 ? -3.576 6.344 -9.291 1.00 88.12 286 SER A N 1
ATOM 2326 C CA . SER A 1 286 ? -4.795 7.161 -9.186 1.00 88.12 286 SER A CA 1
ATOM 2327 C C . SER A 1 286 ? -5.953 6.327 -8.644 1.00 88.12 286 SER A C 1
ATOM 2329 O O . SER A 1 286 ? -6.187 5.217 -9.123 1.00 88.12 286 SER A O 1
ATOM 2331 N N . TYR A 1 287 ? -6.694 6.872 -7.674 1.00 86.44 287 TYR A N 1
ATOM 2332 C CA . TYR A 1 287 ? -7.949 6.273 -7.211 1.00 86.44 287 TYR A CA 1
ATOM 2333 C C . TYR A 1 287 ? -9.099 6.511 -8.207 1.00 86.44 287 TYR A C 1
ATOM 2335 O O . TYR A 1 287 ? -10.000 5.683 -8.300 1.00 86.44 287 TYR A O 1
ATOM 2343 N N . GLU A 1 288 ? -9.078 7.626 -8.948 1.00 83.81 288 GLU A N 1
ATOM 2344 C CA . GLU A 1 288 ? -10.135 8.004 -9.901 1.00 83.81 288 GLU A CA 1
ATOM 2345 C C . GLU A 1 288 ? -10.017 7.290 -11.246 1.00 83.81 288 GLU A C 1
ATOM 2347 O O . GLU A 1 288 ? -11.019 6.845 -11.807 1.00 83.81 288 GLU A O 1
ATOM 2352 N N . ASP A 1 289 ? -8.794 7.185 -11.770 1.00 79.94 289 ASP A N 1
ATOM 2353 C CA . ASP A 1 289 ? -8.519 6.554 -13.056 1.00 79.94 289 ASP A CA 1
ATOM 2354 C C . ASP A 1 289 ? -7.505 5.415 -12.893 1.00 79.94 289 ASP A C 1
ATOM 2356 O O . ASP A 1 289 ? -6.307 5.603 -13.116 1.00 79.94 289 ASP A O 1
ATOM 2360 N N . PRO A 1 290 ? -7.968 4.197 -12.557 1.00 70.25 290 PRO A N 1
ATOM 2361 C CA . PRO A 1 290 ? -7.101 3.027 -12.474 1.00 70.25 290 PRO A CA 1
ATOM 2362 C C . PRO A 1 290 ? -6.619 2.539 -13.856 1.00 70.25 290 PRO A C 1
ATOM 2364 O O . PRO A 1 290 ? -6.030 1.459 -13.964 1.00 70.25 290 PRO A O 1
ATOM 2367 N N . SER A 1 291 ? -6.892 3.265 -14.951 1.00 74.25 291 SER A N 1
ATOM 2368 C CA . SER A 1 291 ? -6.467 2.845 -16.282 1.00 74.25 291 SER A CA 1
ATOM 2369 C C . SER A 1 291 ? -4.956 2.984 -16.482 1.00 74.25 291 SER A C 1
ATOM 2371 O O . SER A 1 291 ? -4.304 3.934 -16.057 1.00 74.25 291 SER A O 1
ATOM 2373 N N . SER A 1 292 ? -4.385 2.046 -17.241 1.00 76.00 292 SER A N 1
ATOM 2374 C CA . SER A 1 292 ? -2.961 2.059 -17.595 1.00 76.00 292 SER A CA 1
ATOM 2375 C C . SER A 1 292 ? -2.557 3.207 -18.523 1.00 76.00 292 SER A C 1
ATOM 2377 O O . SER A 1 292 ? -1.368 3.411 -18.753 1.00 76.00 292 SER A O 1
ATOM 2379 N N . LYS A 1 293 ? -3.519 3.949 -19.087 1.00 84.69 293 LYS A N 1
ATOM 2380 C CA . LYS A 1 293 ? -3.257 4.966 -20.115 1.00 84.69 293 LYS A CA 1
ATOM 2381 C C . LYS A 1 293 ? -2.477 6.156 -19.574 1.00 84.69 293 LYS A C 1
ATOM 2383 O O . LYS A 1 293 ? -1.646 6.701 -20.292 1.00 84.69 293 LYS A O 1
ATOM 2388 N N . ASN A 1 294 ? -2.750 6.525 -18.326 1.00 90.06 294 ASN A N 1
ATOM 2389 C CA . ASN A 1 294 ? -2.154 7.681 -17.666 1.00 90.06 294 ASN A CA 1
ATOM 2390 C C . ASN A 1 294 ? -0.980 7.298 -16.756 1.00 90.06 294 ASN A C 1
ATOM 2392 O O . ASN A 1 294 ? -0.417 8.158 -16.081 1.00 90.06 294 ASN A O 1
ATOM 2396 N N . PHE A 1 295 ? -0.579 6.021 -16.754 1.00 92.25 295 PHE A N 1
ATOM 2397 C CA . PHE A 1 295 ? 0.566 5.576 -15.977 1.00 92.25 295 PHE A CA 1
ATOM 2398 C C . PHE A 1 295 ? 1.866 6.137 -16.564 1.00 92.25 295 PHE A C 1
ATOM 2400 O O . PHE A 1 295 ? 2.120 6.029 -17.767 1.00 92.25 295 PHE A O 1
ATOM 2407 N N . CYS A 1 296 ? 2.711 6.727 -15.722 1.00 92.31 296 CYS A N 1
ATOM 2408 C CA . CYS A 1 296 ? 3.940 7.355 -16.189 1.00 92.31 296 CYS A CA 1
ATOM 2409 C C . CYS A 1 296 ? 4.897 6.364 -16.859 1.00 92.31 296 CYS A C 1
ATOM 2411 O O . CYS A 1 296 ? 5.327 5.378 -16.260 1.00 92.31 296 CYS A O 1
ATOM 2413 N N . GLY A 1 297 ? 5.295 6.691 -18.093 1.00 91.56 297 GLY A N 1
ATOM 2414 C CA . GLY A 1 297 ? 6.506 6.173 -18.733 1.00 91.56 297 GLY A CA 1
ATOM 2415 C C . GLY A 1 297 ? 7.776 6.717 -18.069 1.00 91.56 297 GLY A C 1
ATOM 2416 O O . GLY A 1 297 ? 7.711 7.614 -17.229 1.00 91.56 297 GLY A O 1
ATOM 2417 N N . VAL A 1 298 ? 8.949 6.252 -18.499 1.00 90.44 298 VAL A N 1
ATOM 2418 C CA . VAL A 1 298 ? 10.243 6.624 -17.889 1.00 90.44 298 VAL A CA 1
ATOM 2419 C C . VAL A 1 298 ? 10.481 8.138 -17.895 1.00 90.44 298 VAL A C 1
ATOM 2421 O O . VAL A 1 298 ? 10.923 8.696 -16.896 1.00 90.44 298 VAL A O 1
ATOM 2424 N N . GLN A 1 299 ? 10.124 8.830 -18.981 1.00 89.19 299 GLN A N 1
ATOM 2425 C CA . GLN A 1 299 ? 10.272 10.288 -19.043 1.00 89.19 299 GLN A CA 1
ATOM 2426 C C . GLN A 1 299 ? 9.310 11.020 -18.094 1.00 89.19 299 GLN A C 1
ATOM 2428 O O . GLN A 1 299 ? 9.668 12.045 -17.519 1.00 89.19 299 GLN A O 1
ATOM 2433 N N . GLY A 1 300 ? 8.104 10.476 -17.913 1.00 91.81 300 GLY A N 1
ATOM 2434 C CA . GLY A 1 300 ? 7.131 10.986 -16.950 1.00 91.81 300 GLY A CA 1
ATOM 2435 C C . GLY A 1 300 ? 7.613 10.811 -15.513 1.00 91.81 300 GLY A C 1
ATOM 2436 O O . GLY A 1 300 ? 7.493 11.732 -14.717 1.00 91.81 300 GLY A O 1
ATOM 2437 N N . LEU A 1 301 ? 8.255 9.680 -15.204 1.00 91.75 301 LEU A N 1
ATOM 2438 C CA . LEU A 1 301 ? 8.869 9.451 -13.894 1.00 91.75 301 LEU A CA 1
ATOM 2439 C C . LEU A 1 301 ? 9.985 10.445 -13.579 1.00 91.75 301 LEU A C 1
ATOM 2441 O O . LEU A 1 301 ? 10.062 10.919 -12.452 1.00 91.75 301 LEU A O 1
ATOM 2445 N N . ILE A 1 302 ? 10.814 10.793 -14.565 1.00 90.38 302 ILE A N 1
ATOM 2446 C CA . ILE A 1 302 ? 11.845 11.827 -14.394 1.00 90.38 302 ILE A CA 1
ATOM 2447 C C . ILE A 1 302 ? 11.195 13.181 -14.093 1.00 90.38 302 ILE A C 1
ATOM 2449 O O . ILE A 1 302 ? 11.605 13.849 -13.149 1.00 90.38 302 ILE A O 1
ATOM 2453 N N . CYS A 1 303 ? 10.144 13.548 -14.833 1.00 92.06 303 CYS A N 1
ATOM 2454 C CA . CYS A 1 303 ? 9.379 14.767 -14.565 1.00 92.06 303 CYS A CA 1
ATOM 2455 C C . CYS A 1 303 ? 8.795 14.777 -13.142 1.00 92.06 303 CYS A C 1
ATOM 2457 O O . CYS A 1 303 ? 8.943 15.765 -12.423 1.00 92.06 303 CYS A O 1
ATOM 2459 N N . LEU A 1 304 ? 8.184 13.670 -12.705 1.00 91.81 304 LEU A N 1
ATOM 2460 C CA . LEU A 1 304 ? 7.645 13.557 -11.349 1.00 91.81 304 LEU A CA 1
ATOM 2461 C C . LEU A 1 304 ? 8.744 13.677 -10.293 1.00 91.81 304 LEU A C 1
ATOM 2463 O O . LEU A 1 304 ? 8.550 14.377 -9.307 1.00 91.81 304 LEU A O 1
ATOM 2467 N N . ALA A 1 305 ? 9.907 13.063 -10.515 1.00 90.06 305 ALA A N 1
ATOM 2468 C CA . ALA A 1 305 ? 11.032 13.143 -9.590 1.00 90.06 305 ALA A CA 1
ATOM 2469 C C . ALA A 1 305 ? 11.589 14.573 -9.451 1.00 90.06 305 ALA A C 1
ATOM 2471 O O . ALA A 1 305 ? 12.050 14.964 -8.379 1.00 90.06 305 ALA A O 1
ATOM 2472 N N . GLU A 1 306 ? 11.550 15.364 -10.526 1.00 90.12 306 GLU A N 1
ATOM 2473 C CA . GLU A 1 306 ? 11.925 16.783 -10.508 1.00 90.12 306 GLU A CA 1
ATOM 2474 C C . GLU A 1 306 ? 10.865 17.651 -9.808 1.00 90.12 306 GLU A C 1
ATOM 2476 O O . GLU A 1 306 ? 11.208 18.619 -9.127 1.00 90.12 306 GLU A O 1
ATOM 2481 N N . ALA A 1 307 ? 9.583 17.299 -9.945 1.00 89.19 307 ALA A N 1
ATOM 2482 C CA . ALA A 1 307 ? 8.460 18.020 -9.345 1.00 89.19 307 ALA A CA 1
ATOM 2483 C C . ALA A 1 307 ? 8.153 17.610 -7.890 1.00 89.19 307 ALA A C 1
ATOM 2485 O O . ALA A 1 307 ? 7.492 18.369 -7.180 1.00 89.19 307 ALA A O 1
ATOM 2486 N N . GLU A 1 308 ? 8.637 16.448 -7.440 1.00 86.00 308 GLU A N 1
ATOM 2487 C CA . GLU A 1 308 ? 8.309 15.776 -6.172 1.00 86.00 308 GLU A CA 1
ATOM 2488 C C . GLU A 1 308 ? 8.292 16.719 -4.965 1.00 86.00 308 GLU A C 1
ATOM 2490 O O . GLU A 1 308 ? 7.304 16.776 -4.228 1.00 86.00 308 GLU A O 1
ATOM 2495 N N . LEU A 1 309 ? 9.370 17.490 -4.779 1.00 82.19 309 LEU A N 1
ATOM 2496 C CA . LEU A 1 309 ? 9.501 18.394 -3.637 1.00 82.19 309 LEU A CA 1
ATOM 2497 C C . LEU A 1 309 ? 8.421 19.483 -3.660 1.00 82.19 309 LEU A C 1
ATOM 2499 O O . LEU A 1 309 ? 7.748 19.707 -2.658 1.00 82.19 309 LEU A O 1
ATOM 2503 N N . ALA A 1 310 ? 8.213 20.119 -4.815 1.00 84.69 310 ALA A N 1
ATOM 2504 C CA . ALA A 1 310 ? 7.228 21.186 -4.965 1.00 84.69 310 ALA A CA 1
ATOM 2505 C C . ALA A 1 310 ? 5.790 20.668 -4.806 1.00 84.69 310 ALA A C 1
ATOM 2507 O O . ALA A 1 310 ? 4.946 21.357 -4.232 1.00 84.69 310 ALA A O 1
ATOM 2508 N N . MET A 1 311 ? 5.504 19.456 -5.291 1.00 85.81 311 MET A N 1
ATOM 2509 C CA . MET A 1 311 ? 4.201 18.815 -5.092 1.00 85.81 311 MET A CA 1
ATOM 2510 C C . MET A 1 311 ? 3.972 18.486 -3.614 1.00 85.81 311 MET A C 1
ATOM 2512 O O . MET A 1 311 ? 2.919 18.815 -3.072 1.00 85.81 311 MET A O 1
ATOM 2516 N N . SER A 1 312 ? 4.972 17.923 -2.934 1.00 84.38 312 SER A N 1
ATOM 2517 C CA . SER A 1 312 ? 4.879 17.580 -1.509 1.00 84.38 312 SER A CA 1
ATOM 2518 C C . SER A 1 312 ? 4.660 18.817 -0.633 1.00 84.38 312 SER A C 1
ATOM 2520 O O . SER A 1 312 ? 3.802 18.807 0.250 1.00 84.38 312 SER A O 1
ATOM 2522 N N . GLU A 1 313 ? 5.376 19.912 -0.907 1.00 86.12 313 GLU A N 1
ATOM 2523 C CA . GLU A 1 313 ? 5.177 21.197 -0.223 1.00 86.12 313 GLU A CA 1
ATOM 2524 C C . GLU A 1 313 ? 3.771 21.763 -0.461 1.00 86.12 313 GLU A C 1
ATOM 2526 O O . GLU A 1 313 ? 3.141 22.271 0.470 1.00 86.12 313 GLU A O 1
ATOM 2531 N N . HIS A 1 314 ? 3.252 21.649 -1.687 1.00 86.50 314 HIS A N 1
ATOM 2532 C CA . HIS A 1 314 ? 1.901 22.101 -2.003 1.00 86.50 314 HIS A CA 1
ATOM 2533 C C . HIS A 1 314 ? 0.846 21.294 -1.246 1.00 86.50 314 HIS A C 1
ATOM 2535 O O . HIS A 1 314 ? -0.047 21.886 -0.648 1.00 86.50 314 HIS A O 1
ATOM 2541 N N . ILE A 1 315 ? 0.963 19.965 -1.225 1.00 86.75 315 ILE A N 1
ATOM 2542 C CA . ILE A 1 315 ? 0.043 19.077 -0.499 1.00 86.75 315 ILE A CA 1
ATOM 2543 C C . ILE A 1 315 ? 0.078 19.371 1.001 1.00 86.75 315 ILE A C 1
ATOM 2545 O O . ILE A 1 315 ? -0.972 19.456 1.628 1.00 86.75 315 ILE A O 1
ATOM 2549 N N . ALA A 1 316 ? 1.262 19.589 1.577 1.00 84.19 316 ALA A N 1
ATOM 2550 C CA . ALA A 1 316 ? 1.394 19.930 2.992 1.00 84.19 316 ALA A CA 1
ATOM 2551 C C . ALA A 1 316 ? 0.740 21.281 3.349 1.00 84.19 316 ALA A C 1
ATOM 2553 O O . ALA A 1 316 ? 0.285 21.474 4.479 1.00 84.19 316 ALA A O 1
ATOM 2554 N N . ALA A 1 317 ? 0.693 22.226 2.404 1.00 85.06 317 ALA A N 1
ATOM 2555 C CA . ALA A 1 317 ? 0.025 23.516 2.570 1.00 85.06 317 ALA A CA 1
ATOM 2556 C C . ALA A 1 317 ? -1.483 23.472 2.247 1.00 85.06 317 ALA A C 1
ATOM 2558 O O . ALA A 1 317 ? -2.234 24.350 2.692 1.00 85.06 317 ALA A O 1
ATOM 2559 N N . ASP A 1 318 ? -1.923 22.479 1.475 1.00 84.50 318 ASP A N 1
ATOM 2560 C CA . ASP A 1 318 ? -3.300 22.304 1.035 1.00 84.50 318 ASP A CA 1
ATOM 2561 C C . ASP A 1 318 ? -4.187 21.836 2.203 1.00 84.50 318 ASP A C 1
ATOM 2563 O O . ASP A 1 318 ? -3.966 20.804 2.830 1.00 84.50 318 ASP A O 1
ATOM 2567 N N . LYS A 1 319 ? -5.226 22.620 2.507 1.00 85.50 319 LYS A N 1
ATOM 2568 C CA . LYS A 1 319 ? -6.187 22.336 3.587 1.00 85.50 319 LYS A CA 1
ATOM 2569 C C . LYS A 1 319 ? -7.468 21.664 3.090 1.00 85.50 319 LYS A C 1
ATOM 2571 O O . LYS A 1 319 ? -8.442 21.584 3.838 1.00 85.50 319 LYS A O 1
ATOM 2576 N N . THR A 1 320 ? -7.509 21.239 1.829 1.00 89.81 320 THR A N 1
ATOM 2577 C CA . THR A 1 320 ? -8.675 20.558 1.247 1.00 89.81 320 THR A CA 1
ATOM 2578 C C . THR A 1 320 ? -8.899 19.175 1.856 1.00 89.81 320 THR A C 1
ATOM 2580 O O . THR A 1 320 ? -10.050 18.809 2.120 1.00 89.81 320 THR A O 1
ATOM 2583 N N . CYS A 1 321 ? -7.823 18.439 2.143 1.00 92.06 321 CYS A N 1
ATOM 2584 C CA . CYS A 1 321 ? -7.884 17.146 2.815 1.00 92.06 321 CYS A CA 1
ATOM 2585 C C . CYS A 1 321 ? -8.103 17.328 4.320 1.00 92.06 321 CYS A C 1
ATOM 2587 O O . CYS A 1 321 ? -7.192 17.612 5.093 1.00 92.06 321 CYS A O 1
ATOM 2589 N N . LEU A 1 322 ? -9.356 17.171 4.739 1.00 93.31 322 LEU A N 1
ATOM 2590 C CA . LEU A 1 322 ? -9.754 17.226 6.141 1.00 93.31 322 LEU A CA 1
ATOM 2591 C C . LEU A 1 322 ? -9.419 15.913 6.870 1.00 93.31 322 LEU A C 1
ATOM 2593 O O . LEU A 1 322 ? -9.414 14.845 6.250 1.00 93.31 322 LEU A O 1
ATOM 2597 N N . PRO A 1 323 ? -9.208 15.944 8.196 1.00 92.31 323 PRO A N 1
ATOM 2598 C CA . PRO A 1 323 ? -9.042 14.722 8.974 1.00 92.31 323 PRO A CA 1
ATOM 2599 C C . PRO A 1 323 ? -10.310 13.855 8.948 1.00 92.31 323 PRO A C 1
ATOM 2601 O O . PRO A 1 323 ? -11.419 14.330 8.681 1.00 92.31 323 PRO A O 1
ATOM 2604 N N . SER A 1 324 ? -10.149 12.576 9.275 1.00 91.44 324 SER A N 1
ATOM 2605 C CA . SER A 1 324 ? -11.264 11.647 9.463 1.00 91.44 324 SER A CA 1
ATOM 2606 C C . SER A 1 324 ? -12.015 11.935 10.769 1.00 91.44 324 SER A C 1
ATOM 2608 O O . SER A 1 324 ? -11.415 12.265 11.793 1.00 91.44 324 SER A O 1
ATOM 2610 N N . CYS A 1 325 ? -13.344 11.813 10.747 1.00 91.00 325 CYS A N 1
ATOM 2611 C CA . CYS A 1 325 ? -14.175 11.931 11.949 1.00 91.00 325 CYS A CA 1
ATOM 2612 C C . CYS A 1 325 ? -14.194 10.664 12.816 1.00 91.00 325 CYS A C 1
ATOM 2614 O O . CYS A 1 325 ? -14.703 10.722 13.931 1.00 91.00 325 CYS A O 1
ATOM 2616 N N . VAL A 1 326 ? -13.694 9.537 12.302 1.00 89.25 326 VAL A N 1
ATOM 2617 C CA . VAL A 1 326 ? -13.677 8.229 12.988 1.00 89.25 326 VAL A CA 1
ATOM 2618 C C . VAL A 1 326 ? -12.255 7.762 13.299 1.00 89.25 326 VAL A C 1
ATOM 2620 O O . VAL A 1 326 ? -12.032 6.590 13.583 1.00 89.25 326 VAL A O 1
ATOM 2623 N N . HIS A 1 327 ? -11.296 8.684 13.235 1.00 88.69 327 HIS A N 1
ATOM 2624 C CA . HIS A 1 327 ? -9.882 8.381 13.373 1.00 88.69 327 HIS A CA 1
ATOM 2625 C C . HIS A 1 327 ? -9.539 7.801 14.752 1.00 88.69 327 HIS A C 1
ATOM 2627 O O . HIS A 1 327 ? -9.824 8.401 15.794 1.00 88.69 327 HIS A O 1
ATOM 2633 N N . GLN A 1 328 ? -8.863 6.659 14.758 1.00 89.62 328 GLN A N 1
ATOM 2634 C CA . GLN A 1 328 ? -8.281 6.056 15.949 1.00 89.62 328 GLN A CA 1
ATOM 2635 C C . GLN A 1 328 ? -6.873 6.600 16.171 1.00 89.62 328 GLN A C 1
ATOM 2637 O O . GLN A 1 328 ? -6.042 6.588 15.262 1.00 89.62 328 GLN A O 1
ATOM 2642 N N . ASN A 1 329 ? -6.578 7.028 17.397 1.00 89.62 329 ASN A N 1
ATOM 2643 C CA . ASN A 1 329 ? -5.216 7.388 17.758 1.00 89.62 329 ASN A CA 1
ATOM 2644 C C . ASN A 1 329 ? -4.433 6.103 18.057 1.00 89.62 329 ASN A C 1
ATOM 2646 O O . ASN A 1 329 ? -4.690 5.430 19.056 1.00 89.62 329 ASN A O 1
ATOM 2650 N N . ILE A 1 330 ? -3.505 5.748 17.169 1.00 92.12 330 ILE A N 1
ATOM 2651 C CA . ILE A 1 330 ? -2.697 4.529 17.264 1.00 92.12 330 ILE A CA 1
ATOM 2652 C C . ILE A 1 330 ? -1.247 4.931 17.482 1.00 92.12 330 ILE A C 1
ATOM 2654 O O . ILE A 1 330 ? -0.587 5.460 16.585 1.00 92.12 330 ILE A O 1
ATOM 2658 N N . THR A 1 331 ? -0.748 4.646 18.679 1.00 93.25 331 THR A N 1
ATOM 2659 C CA . THR A 1 331 ? 0.605 5.011 19.096 1.00 93.25 331 THR A CA 1
ATOM 2660 C C . THR A 1 331 ? 1.456 3.757 19.215 1.00 93.25 331 THR A C 1
ATOM 2662 O O . THR A 1 331 ? 1.103 2.827 19.934 1.00 93.25 331 THR A O 1
ATOM 2665 N N . HIS A 1 332 ? 2.585 3.718 18.512 1.00 94.12 332 HIS A N 1
ATOM 2666 C CA . HIS A 1 332 ? 3.605 2.690 18.718 1.00 94.12 332 HIS A CA 1
ATOM 2667 C C . HIS A 1 332 ? 4.355 2.985 20.022 1.00 94.12 332 HIS A C 1
ATOM 2669 O O . HIS A 1 332 ? 4.844 4.098 20.207 1.00 94.12 332 HIS A O 1
ATOM 2675 N N . ILE A 1 333 ? 4.400 2.014 20.937 1.00 94.88 333 ILE A N 1
ATOM 2676 C CA . ILE A 1 333 ? 4.958 2.196 22.290 1.00 94.88 333 ILE A CA 1
ATOM 2677 C C . ILE A 1 333 ? 6.176 1.313 22.577 1.00 94.88 333 ILE A C 1
ATOM 2679 O O . ILE A 1 333 ? 6.799 1.454 23.630 1.00 94.88 333 ILE A O 1
ATOM 2683 N N . GLY A 1 334 ? 6.545 0.414 21.663 1.00 93.25 334 GLY A N 1
ATOM 2684 C CA . GLY A 1 334 ? 7.802 -0.318 21.767 1.00 93.25 334 GLY A CA 1
ATOM 2685 C C . GLY A 1 334 ? 7.875 -1.583 20.925 1.00 93.25 334 GLY A C 1
ATOM 2686 O O . GLY A 1 334 ? 6.869 -2.084 20.424 1.00 93.25 334 GLY A O 1
ATOM 2687 N N . ASP A 1 335 ? 9.091 -2.119 20.852 1.00 93.50 335 ASP A N 1
ATOM 2688 C CA . ASP A 1 335 ? 9.430 -3.320 20.095 1.00 93.50 335 ASP A CA 1
ATOM 2689 C C . ASP A 1 335 ? 10.090 -4.376 20.984 1.00 93.50 335 ASP A C 1
ATOM 2691 O O . ASP A 1 335 ? 10.739 -4.074 21.992 1.00 93.50 335 ASP A O 1
ATOM 2695 N N . LYS A 1 336 ? 9.926 -5.641 20.602 1.00 92.31 336 LYS A N 1
ATOM 2696 C CA . LYS A 1 336 ? 10.698 -6.767 21.125 1.00 92.31 336 LYS A CA 1
ATOM 2697 C C . LYS A 1 336 ? 11.154 -7.639 19.973 1.00 92.31 336 LYS A C 1
ATOM 2699 O O . LYS A 1 336 ? 10.330 -8.275 19.319 1.00 92.31 336 LYS A O 1
ATOM 2704 N N . ASP A 1 337 ? 12.461 -7.725 19.805 1.00 89.81 337 ASP A N 1
ATOM 2705 C CA . ASP A 1 337 ? 13.069 -8.636 18.850 1.00 89.81 337 ASP A CA 1
ATOM 2706 C C . ASP A 1 337 ? 13.395 -9.956 19.538 1.00 89.81 337 ASP A C 1
ATOM 2708 O O . ASP A 1 337 ? 13.871 -10.000 20.678 1.00 89.81 337 ASP A O 1
ATOM 2712 N N . TYR A 1 338 ? 13.124 -11.049 18.841 1.00 88.06 338 TYR A N 1
ATOM 2713 C CA . TYR A 1 338 ? 13.492 -12.384 19.268 1.00 88.06 338 TYR A CA 1
ATOM 2714 C C . TYR A 1 338 ? 14.621 -12.879 18.372 1.00 88.06 338 TYR A C 1
ATOM 2716 O O . TYR A 1 338 ? 14.549 -12.758 17.150 1.00 88.06 338 TYR A O 1
ATOM 2724 N N . ASP A 1 339 ? 15.632 -13.510 18.970 1.00 85.19 339 ASP A N 1
ATOM 2725 C CA . ASP A 1 339 ? 16.706 -14.193 18.237 1.00 85.19 339 ASP A CA 1
ATOM 2726 C C . ASP A 1 339 ? 16.212 -15.539 17.670 1.00 85.19 339 ASP A C 1
ATOM 2728 O O . ASP A 1 339 ? 16.713 -16.622 17.966 1.00 85.19 339 ASP A O 1
ATOM 2732 N N . LEU A 1 340 ? 15.114 -15.472 16.921 1.00 86.94 340 LEU A N 1
ATOM 2733 C CA . LEU A 1 340 ? 14.467 -16.579 16.242 1.00 86.94 340 LEU A CA 1
ATOM 2734 C C . LEU A 1 340 ? 14.363 -16.206 14.771 1.00 86.94 340 LEU A C 1
ATOM 2736 O O . LEU A 1 340 ? 13.733 -15.209 14.414 1.00 86.94 340 LEU A O 1
ATOM 2740 N N . GLN A 1 341 ? 14.984 -17.023 13.925 1.00 88.06 341 GLN A N 1
ATOM 2741 C CA . GLN A 1 341 ? 14.902 -16.843 12.484 1.00 88.06 341 GLN A CA 1
ATOM 2742 C C . GLN A 1 341 ? 13.488 -17.125 11.982 1.00 88.06 341 GLN A C 1
ATOM 2744 O O . GLN A 1 341 ? 12.839 -18.091 12.387 1.00 88.06 341 GLN A O 1
ATOM 2749 N N . GLY A 1 342 ? 13.047 -16.288 11.054 1.00 90.19 342 GLY A N 1
ATOM 2750 C CA . GLY A 1 342 ? 11.745 -16.370 10.419 1.00 90.19 342 GLY A CA 1
ATOM 2751 C C . GLY A 1 342 ? 11.177 -14.979 10.199 1.00 90.19 342 GLY A C 1
ATOM 2752 O O . GLY A 1 342 ? 11.320 -14.101 11.042 1.00 90.19 342 GLY A O 1
ATOM 2753 N N . TYR A 1 343 ? 10.507 -14.790 9.068 1.00 95.31 343 TYR A N 1
ATOM 2754 C CA . TYR A 1 343 ? 9.759 -13.570 8.799 1.00 95.31 343 TYR A CA 1
ATOM 2755 C C . TYR A 1 343 ? 8.455 -13.639 9.593 1.00 95.31 343 TYR A C 1
ATOM 2757 O O . TYR A 1 343 ? 7.452 -14.166 9.112 1.00 95.31 343 TYR A O 1
ATOM 2765 N N . VAL A 1 344 ? 8.498 -13.204 10.853 1.00 97.06 344 VAL A N 1
ATOM 2766 C CA . VAL A 1 344 ? 7.355 -13.251 11.771 1.00 97.06 344 VAL A CA 1
ATOM 2767 C C . VAL A 1 344 ? 7.184 -11.893 12.425 1.00 97.06 344 VAL A C 1
ATOM 2769 O O . VAL A 1 344 ? 8.121 -11.367 13.020 1.00 97.06 344 VAL A O 1
ATOM 2772 N N . VAL A 1 345 ? 5.967 -11.358 12.375 1.00 97.44 345 VAL A N 1
ATOM 2773 C CA . VAL A 1 345 ? 5.619 -10.138 13.105 1.00 97.44 345 VAL A CA 1
ATOM 2774 C C . VAL A 1 345 ? 4.422 -10.385 14.001 1.00 97.44 345 VAL A C 1
ATOM 2776 O O . VAL A 1 345 ? 3.412 -10.930 13.561 1.00 97.44 345 VAL A O 1
ATOM 2779 N N . GLU A 1 346 ? 4.523 -9.971 15.259 1.00 97.44 346 GLU A N 1
ATOM 2780 C CA . GLU A 1 346 ? 3.401 -9.917 16.190 1.00 97.44 346 GLU A CA 1
ATOM 2781 C C . GLU A 1 346 ? 3.036 -8.462 16.492 1.00 97.44 346 GLU A C 1
ATOM 2783 O O . GLU A 1 346 ? 3.829 -7.721 17.062 1.00 97.44 346 GLU A O 1
ATOM 2788 N N . ILE A 1 347 ? 1.814 -8.064 16.160 1.00 97.81 347 ILE A N 1
ATOM 2789 C CA . ILE A 1 347 ? 1.235 -6.769 16.516 1.00 97.81 347 ILE A CA 1
ATOM 2790 C C . ILE A 1 347 ? 0.403 -6.991 17.772 1.00 97.81 347 ILE A C 1
ATOM 2792 O O . ILE A 1 347 ? -0.581 -7.731 17.731 1.00 97.81 347 ILE A O 1
ATOM 2796 N N . LYS A 1 348 ? 0.789 -6.382 18.892 1.00 96.62 348 LYS A N 1
ATOM 2797 C CA . LYS A 1 348 ? 0.079 -6.496 20.171 1.00 96.62 348 LYS A CA 1
ATOM 2798 C C . LYS A 1 348 ? -0.521 -5.155 20.567 1.00 96.62 348 LYS A C 1
ATOM 2800 O O . LYS A 1 348 ? 0.191 -4.159 20.609 1.00 96.62 348 LYS A O 1
ATOM 2805 N N . LEU A 1 349 ? -1.793 -5.166 20.956 1.00 94.69 349 LEU A N 1
ATOM 2806 C CA . LEU A 1 349 ? -2.438 -4.009 21.567 1.00 94.69 349 LEU A CA 1
ATOM 2807 C C . LEU A 1 349 ? -2.285 -4.047 23.090 1.00 94.69 349 LEU A C 1
ATOM 2809 O O . LEU A 1 349 ? -2.510 -5.085 23.725 1.00 94.69 349 LEU A O 1
ATOM 2813 N N . GLU A 1 350 ? -1.945 -2.907 23.679 1.00 89.75 350 GLU A N 1
ATOM 2814 C CA . GLU A 1 350 ? -2.025 -2.668 25.116 1.00 89.75 350 GLU A CA 1
ATOM 2815 C C . GLU A 1 350 ? -3.123 -1.654 25.436 1.00 89.75 350 GLU A C 1
ATOM 2817 O O . GLU A 1 350 ? -3.474 -0.794 24.631 1.00 89.75 350 GLU A O 1
ATOM 2822 N N . SER A 1 351 ? -3.721 -1.811 26.615 1.00 73.12 351 SER A N 1
ATOM 2823 C CA . SER A 1 351 ? -4.654 -0.826 27.150 1.00 73.12 351 SER A CA 1
ATOM 2824 C C . SER A 1 351 ? -3.913 0.087 28.097 1.00 73.12 351 SER A C 1
ATOM 2826 O O . SER A 1 351 ? -3.117 -0.390 28.906 1.00 73.12 351 SER A O 1
ATOM 2828 N N . ARG A 1 352 ? -4.241 1.375 28.034 1.00 61.12 352 ARG A N 1
ATOM 2829 C CA . ARG A 1 352 ? -3.891 2.315 29.086 1.00 61.12 352 ARG A CA 1
ATOM 2830 C C . ARG A 1 352 ? -4.540 1.833 30.389 1.00 61.12 352 ARG A C 1
ATOM 2832 O O . ARG A 1 352 ? -5.756 1.636 30.419 1.00 61.12 352 ARG A O 1
ATOM 2839 N N . ASN A 1 353 ? -3.717 1.541 31.395 1.00 44.31 353 ASN A N 1
ATOM 2840 C CA . ASN A 1 353 ? -4.179 1.192 32.743 1.00 44.31 353 ASN A CA 1
ATOM 2841 C C . ASN A 1 353 ? -4.758 2.408 33.459 1.00 44.31 353 ASN A C 1
ATOM 2843 O O . ASN A 1 353 ? -4.188 3.510 33.278 1.00 44.31 353 ASN A O 1
#

Foldseek 3Di:
DDDDDDDDDDDPVVVVVVVVVVVVVVVVVVVVVCVVVPPPVPDDQDKDFFFKKKKFWAFDDALPLLVVVVCVLVPPDDQDPLLSVVLLLVLQDALQRQDQDCVVSLPPHDLQSSDLSVVVNVVPPDQAVVQWFPWKAFLNHTDPHCCLAWHWDQDRRGIMTMGLACLVPVDSVSGDRIGTPPRPFGKMKTFTDDDHRTWIFIDGFGRHDDDASVDGGDTFDQFEKEWEKEKDWPPPPDDPPDDCVVVQADAQVPDPAPSRGDALRLVLSQLLQVVLCVFLVAGCDHSRDPDSPRHGGSVSSNRCVVCSVVSVVVSVVDSPRTHHPGGMDMDTDDMDTDPDGGRMYMYGYDYDD

Radius of gyration: 29.09 Å; chains: 1; bounding box: 103×62×79 Å

Sequence (353 aa):
MKLITKRSKMSGQAVKAFIENKRIFWIFVIIFLKNVNYTDCTSSGETKTFPSVGICLTMGRSMDEVKDAVLRRSPGEKLPRNYIRMIKDYLFVSPNDFYRGGAQYCEGRNSTCGVDILDMRRELLPRKCTDIFDKIYFGEKLLTDCEQIFKFHELELGYCFLANNYMDYDSTDKMPLQYSSLDKHRNLRLVFQPPKLYNYELHVLSNEDVPNFARSGPGITSYHTKQIYEVEETFNRKSINEPVSQRQCRFPSEHSIEGIPYSHSTCVGNRFSEMGMDKCNCSVFSYEDPSSKNFCGVQGLICLAEAELAMSEHIAADKTCLPSCVHQNITHIGDKDYDLQGYVVEIKLESRN